Protein AF-A0A7C7DN37-F1 (afdb_monomer_lite)

Structure (mmCIF, N/CA/C/O backbone):
data_AF-A0A7C7DN37-F1
#
_entry.id   AF-A0A7C7DN37-F1
#
loop_
_atom_site.group_PDB
_atom_site.id
_atom_site.type_symbol
_atom_site.label_atom_id
_atom_site.label_alt_id
_atom_site.label_comp_id
_atom_site.label_asym_id
_atom_site.label_entity_id
_atom_site.label_seq_id
_atom_site.pdbx_PDB_ins_code
_atom_site.Cartn_x
_atom_site.Cartn_y
_atom_site.Cartn_z
_atom_site.occupancy
_atom_site.B_iso_or_equiv
_atom_site.auth_seq_id
_atom_site.auth_comp_id
_atom_site.auth_asym_id
_atom_site.auth_atom_id
_atom_site.pdbx_PDB_model_num
ATOM 1 N N . MET A 1 1 ? -35.812 -5.639 18.606 1.00 46.16 1 MET A N 1
ATOM 2 C CA . MET A 1 1 ? -35.162 -5.259 17.334 1.00 46.16 1 MET A CA 1
ATOM 3 C C . MET A 1 1 ? -33.670 -5.343 17.589 1.00 46.16 1 MET A C 1
ATOM 5 O O . MET A 1 1 ? -33.227 -4.711 18.538 1.00 46.16 1 MET A O 1
ATOM 9 N N . SER A 1 2 ? -32.937 -6.231 16.907 1.00 49.84 2 SER A N 1
ATOM 10 C CA . SER A 1 2 ? -31.511 -6.412 17.196 1.00 49.84 2 SER A CA 1
ATOM 11 C C . SER A 1 2 ? -30.757 -5.154 16.789 1.00 49.84 2 SER A C 1
ATOM 13 O O . SER A 1 2 ? -30.785 -4.773 15.621 1.00 49.84 2 SER A O 1
ATOM 15 N N . ASP A 1 3 ? -30.104 -4.530 17.757 1.00 53.41 3 ASP A N 1
ATOM 16 C CA . ASP A 1 3 ? -29.176 -3.425 17.563 1.00 53.41 3 ASP A CA 1
ATOM 17 C C . ASP A 1 3 ? -27.915 -3.964 16.869 1.00 53.41 3 ASP A C 1
ATOM 19 O O . ASP A 1 3 ? -26.901 -4.286 17.491 1.00 53.41 3 ASP A O 1
ATOM 23 N N . THR A 1 4 ? -28.012 -4.224 15.564 1.00 65.94 4 THR A N 1
ATOM 24 C CA . THR A 1 4 ? -26.847 -4.594 14.762 1.00 65.94 4 THR A CA 1
ATOM 25 C C . THR A 1 4 ? -25.967 -3.363 14.660 1.00 65.94 4 THR A C 1
ATOM 27 O O . THR A 1 4 ? -26.231 -2.477 13.848 1.00 65.94 4 THR A O 1
ATOM 30 N N . LYS A 1 5 ? -24.922 -3.319 15.498 1.00 77.44 5 LYS A N 1
ATOM 31 C CA . LYS A 1 5 ? -23.830 -2.347 15.382 1.00 77.44 5 LYS A CA 1
ATOM 32 C C . LYS A 1 5 ? -23.415 -2.235 13.915 1.00 77.44 5 LYS A C 1
ATOM 34 O O . LYS A 1 5 ? -23.274 -3.258 13.242 1.00 77.44 5 LYS A O 1
ATOM 39 N N . ALA A 1 6 ? -23.215 -1.008 13.435 1.00 88.12 6 ALA A N 1
ATOM 40 C CA . ALA A 1 6 ? -22.668 -0.774 12.105 1.00 88.12 6 ALA A CA 1
ATOM 41 C C . ALA A 1 6 ? -21.355 -1.564 11.933 1.00 88.12 6 ALA A C 1
ATOM 43 O O . ALA A 1 6 ? -20.555 -1.667 12.863 1.00 88.12 6 ALA A O 1
ATOM 44 N N . GLN A 1 7 ? -21.154 -2.160 10.756 1.00 92.94 7 GLN A N 1
ATOM 45 C CA . GLN A 1 7 ? -19.966 -2.955 10.436 1.00 92.94 7 GLN A CA 1
ATOM 46 C C . GLN A 1 7 ? -19.389 -2.525 9.091 1.00 92.94 7 GLN A C 1
ATOM 48 O O . GLN A 1 7 ? -20.126 -2.368 8.112 1.00 92.94 7 GLN A O 1
ATOM 53 N N . VAL A 1 8 ? -18.063 -2.405 9.044 1.00 95.88 8 VAL A N 1
ATOM 54 C CA . VAL A 1 8 ? -17.282 -2.171 7.825 1.00 95.88 8 VAL A CA 1
ATOM 55 C C . VAL A 1 8 ? -16.473 -3.420 7.508 1.00 95.88 8 VAL A C 1
ATOM 57 O O . VAL A 1 8 ? -15.732 -3.925 8.350 1.00 95.88 8 VAL A O 1
ATOM 60 N N . ARG A 1 9 ? -16.601 -3.918 6.277 1.00 97.19 9 ARG A N 1
ATOM 61 C CA . ARG A 1 9 ? -15.810 -5.035 5.760 1.00 97.19 9 ARG A CA 1
ATOM 62 C C . ARG A 1 9 ? -14.600 -4.504 5.006 1.00 97.19 9 ARG A C 1
ATOM 64 O O . ARG A 1 9 ? -14.753 -3.836 3.985 1.00 97.19 9 ARG A O 1
ATOM 71 N N . VAL A 1 10 ? -13.409 -4.865 5.473 1.00 97.56 10 VAL A N 1
ATOM 72 C CA . VAL A 1 10 ? -12.146 -4.589 4.780 1.00 97.56 10 VAL A CA 1
ATOM 73 C C . VAL A 1 10 ? -11.624 -5.882 4.157 1.00 97.56 10 VAL A C 1
ATOM 75 O O . VAL A 1 10 ? -11.533 -6.899 4.841 1.00 97.56 10 VAL A O 1
ATOM 78 N N . ILE A 1 11 ? -11.277 -5.853 2.870 1.00 98.38 11 ILE A N 1
ATOM 79 C CA . ILE A 1 11 ? -10.460 -6.897 2.236 1.00 98.38 11 ILE A CA 1
ATOM 80 C C . ILE A 1 11 ? -9.069 -6.320 1.995 1.00 98.38 11 ILE A C 1
ATOM 82 O O . ILE A 1 11 ? -8.931 -5.265 1.380 1.00 98.38 11 ILE A O 1
ATOM 86 N N . ALA A 1 12 ? -8.043 -7.020 2.467 1.00 97.56 12 ALA A N 1
ATOM 87 C CA . ALA A 1 12 ? -6.654 -6.684 2.203 1.00 97.56 12 ALA A CA 1
ATOM 88 C C . ALA A 1 12 ? -6.060 -7.691 1.216 1.00 97.56 12 ALA A C 1
ATOM 90 O O . ALA A 1 12 ? -6.166 -8.901 1.413 1.00 97.56 12 ALA A O 1
ATOM 91 N N . VAL A 1 13 ? -5.427 -7.181 0.167 1.00 97.31 13 VAL A N 1
ATOM 92 C CA . VAL A 1 13 ? -4.587 -7.956 -0.744 1.00 97.31 13 VAL A CA 1
ATOM 93 C C . VAL A 1 13 ? -3.141 -7.593 -0.428 1.00 97.31 13 VAL A C 1
ATOM 95 O O . VAL A 1 13 ? -2.835 -6.417 -0.267 1.00 97.31 13 VAL A O 1
ATOM 98 N N . ALA A 1 14 ? -2.267 -8.584 -0.270 1.00 92.69 14 ALA A N 1
ATOM 99 C CA . ALA A 1 14 ? -0.858 -8.343 0.030 1.00 92.69 14 ALA A CA 1
ATOM 100 C C . ALA A 1 14 ? -0.128 -7.785 -1.213 1.00 92.69 14 ALA A C 1
ATOM 102 O O . ALA A 1 14 ? -0.614 -6.867 -1.873 1.00 92.69 14 ALA A O 1
ATOM 103 N N . ASP A 1 15 ? 1.036 -8.328 -1.529 1.00 97.25 15 ASP A N 1
ATOM 104 C CA . ASP A 1 15 ? 1.948 -7.789 -2.532 1.00 97.25 15 ASP A CA 1
ATOM 105 C C . ASP A 1 15 ? 1.373 -7.900 -3.954 1.00 97.25 15 ASP A C 1
ATOM 107 O O . ASP A 1 15 ? 1.243 -8.978 -4.538 1.00 97.25 15 ASP A O 1
ATOM 111 N N . LEU A 1 16 ? 0.989 -6.753 -4.516 1.00 97.38 16 LEU A N 1
ATOM 112 C CA . LEU A 1 16 ? 0.502 -6.610 -5.882 1.00 97.38 16 LEU A CA 1
ATOM 113 C C . LEU A 1 16 ? 1.689 -6.391 -6.817 1.00 97.38 16 LEU A C 1
ATOM 115 O O . LEU A 1 16 ? 2.173 -5.270 -6.995 1.00 97.38 16 LEU A O 1
ATOM 119 N N . MET A 1 17 ? 2.128 -7.481 -7.435 1.00 94.06 17 MET A N 1
ATOM 120 C CA . MET A 1 17 ? 3.242 -7.493 -8.374 1.00 94.06 17 MET A CA 1
ATOM 121 C C . MET A 1 17 ? 2.714 -7.567 -9.810 1.00 94.06 17 MET A C 1
ATOM 123 O O . MET A 1 17 ? 2.288 -8.622 -10.280 1.00 94.06 17 MET A 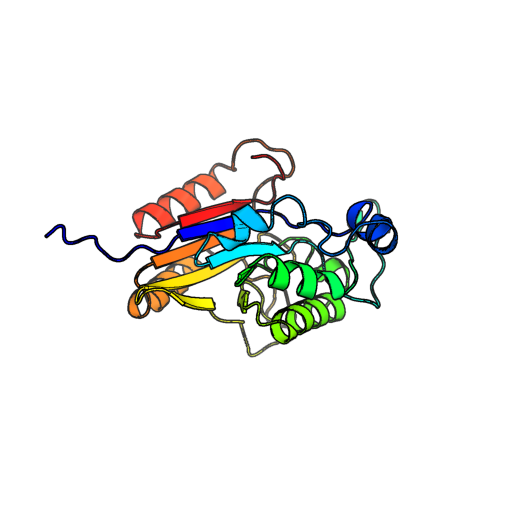O 1
ATOM 127 N N . PHE A 1 18 ? 2.731 -6.441 -10.524 1.00 94.75 18 PHE A N 1
ATOM 128 C CA . PHE A 1 18 ? 2.239 -6.366 -11.909 1.00 94.75 18 PHE A CA 1
ATOM 129 C C . PHE A 1 18 ? 3.344 -6.455 -12.960 1.00 94.75 18 PHE A C 1
ATOM 131 O O . PHE A 1 18 ? 3.054 -6.497 -14.153 1.00 94.75 18 PHE A O 1
ATOM 138 N N . SER A 1 19 ? 4.606 -6.497 -12.539 1.00 89.62 19 SER A N 1
ATOM 139 C CA . SER A 1 19 ? 5.748 -6.608 -13.444 1.00 89.62 19 SER A CA 1
ATOM 140 C C . SER A 1 19 ? 5.851 -8.000 -14.099 1.00 89.62 19 SER A C 1
ATOM 142 O O . SER A 1 19 ? 5.103 -8.934 -13.799 1.00 89.62 19 SER A O 1
ATOM 144 N N . GLY A 1 20 ? 6.804 -8.151 -15.021 1.00 86.75 20 GLY A N 1
ATOM 145 C CA . GLY A 1 20 ? 7.150 -9.429 -15.642 1.00 86.75 20 GLY A CA 1
ATOM 146 C C . GLY A 1 20 ? 5.981 -10.066 -16.394 1.00 86.75 20 GLY A C 1
ATOM 147 O O . GLY A 1 20 ? 5.383 -9.448 -17.273 1.00 86.75 20 GLY A O 1
ATOM 148 N N . GLY A 1 21 ? 5.666 -11.320 -16.058 1.00 86.44 21 GLY A N 1
ATOM 149 C CA . GLY A 1 21 ? 4.650 -12.113 -16.756 1.00 86.44 21 GLY A CA 1
ATOM 150 C C . GLY A 1 21 ? 3.226 -11.562 -16.657 1.00 86.44 21 GLY A C 1
ATOM 151 O O . GLY A 1 21 ? 2.402 -11.904 -17.502 1.00 86.44 21 GLY A O 1
ATOM 152 N N . VAL A 1 22 ? 2.932 -10.721 -15.658 1.00 90.38 22 VAL A N 1
ATOM 153 C CA . VAL A 1 22 ? 1.627 -10.058 -15.539 1.00 90.38 22 VAL A CA 1
ATOM 154 C C . VAL A 1 22 ? 1.524 -8.934 -16.568 1.00 90.38 22 VAL A C 1
ATOM 156 O O . VAL A 1 22 ? 0.657 -8.980 -17.438 1.00 90.38 22 VAL A O 1
ATOM 159 N N . ALA A 1 23 ? 2.461 -7.983 -16.557 1.00 89.12 23 ALA A N 1
ATOM 160 C CA . ALA A 1 23 ? 2.534 -6.925 -17.565 1.00 89.12 23 ALA A CA 1
ATOM 161 C C . ALA A 1 23 ? 2.624 -7.485 -18.995 1.00 89.12 23 ALA A C 1
ATOM 163 O O . ALA A 1 23 ? 1.936 -6.995 -19.884 1.00 89.12 23 ALA A O 1
ATOM 164 N N . ALA A 1 24 ? 3.408 -8.546 -19.218 1.00 88.12 24 ALA A N 1
ATOM 165 C CA . ALA A 1 24 ? 3.598 -9.142 -20.544 1.00 88.12 24 ALA A CA 1
ATOM 166 C C . ALA A 1 24 ? 2.329 -9.779 -21.144 1.00 88.12 24 ALA A C 1
ATOM 168 O O . ALA A 1 24 ? 2.281 -10.034 -22.348 1.00 88.12 24 ALA A O 1
ATOM 169 N N . ARG A 1 25 ? 1.317 -10.075 -20.320 1.00 90.31 25 ARG A N 1
ATOM 170 C CA . ARG A 1 25 ? 0.040 -10.645 -20.769 1.00 90.31 25 ARG A CA 1
ATOM 171 C C . ARG A 1 25 ? -1.053 -9.602 -20.969 1.00 90.31 25 ARG A C 1
ATOM 173 O O . ARG A 1 25 ? -2.077 -9.944 -21.543 1.00 90.31 25 ARG A O 1
ATOM 180 N N . LEU A 1 26 ? -0.834 -8.355 -20.552 1.00 88.81 26 LEU A N 1
ATOM 181 C CA . LEU A 1 26 ? -1.853 -7.306 -20.543 1.00 88.81 26 LEU A CA 1
ATOM 182 C C . LEU A 1 26 ? -2.601 -7.174 -21.883 1.00 88.81 26 LEU A C 1
ATOM 184 O O . LEU A 1 26 ? -3.826 -7.173 -21.878 1.00 88.81 26 LEU A O 1
ATOM 188 N N . ASP A 1 27 ? -1.883 -7.144 -23.010 1.00 86.44 27 ASP A N 1
ATOM 189 C CA . ASP A 1 27 ? -2.476 -6.961 -24.349 1.00 86.44 27 ASP A CA 1
ATOM 190 C C . ASP A 1 27 ? -3.184 -8.212 -24.898 1.00 86.44 27 ASP A C 1
ATOM 192 O O . ASP A 1 27 ? -3.856 -8.156 -25.925 1.00 86.44 27 ASP A O 1
ATOM 196 N N . ARG A 1 28 ? -2.994 -9.369 -24.255 1.00 89.00 28 ARG A N 1
ATOM 197 C CA . ARG A 1 28 ? -3.525 -10.671 -24.698 1.00 89.00 28 ARG A CA 1
ATOM 198 C C . ARG A 1 28 ? -4.678 -11.166 -23.832 1.00 89.00 28 ARG A C 1
ATOM 200 O O . ARG A 1 28 ? -5.263 -12.200 -24.140 1.00 89.00 28 ARG A O 1
ATOM 207 N N . GLU A 1 29 ? -4.962 -10.474 -22.738 1.00 89.62 29 GLU A N 1
ATOM 208 C CA . GLU A 1 29 ? -5.931 -10.889 -21.733 1.00 89.62 29 GLU A CA 1
ATOM 209 C C . GLU A 1 29 ? -7.203 -10.049 -21.808 1.00 89.62 29 GLU A C 1
ATOM 211 O O . GLU A 1 29 ? -7.231 -8.948 -22.358 1.00 89.62 29 GLU A O 1
ATOM 216 N N . ALA A 1 30 ? -8.279 -10.589 -21.238 1.00 78.94 30 ALA A N 1
ATOM 217 C CA . ALA A 1 30 ? -9.564 -9.911 -21.206 1.00 78.94 30 ALA A CA 1
ATOM 218 C C . ALA A 1 30 ? -9.514 -8.605 -20.399 1.00 78.94 30 ALA A C 1
ATOM 220 O O . ALA A 1 30 ? -8.707 -8.427 -19.475 1.00 78.94 30 ALA A O 1
ATOM 221 N N . ASP A 1 31 ? -10.472 -7.723 -20.684 1.00 82.44 31 ASP A N 1
ATOM 222 C CA . ASP A 1 31 ? -10.704 -6.548 -19.860 1.00 82.44 31 ASP A CA 1
ATOM 223 C C . ASP A 1 31 ? -10.898 -6.918 -18.383 1.00 82.44 31 ASP A C 1
ATOM 225 O O . ASP A 1 31 ? -11.569 -7.884 -18.020 1.00 82.44 31 ASP A O 1
ATOM 229 N N . GLY A 1 32 ? -10.259 -6.141 -17.509 1.00 83.12 32 GLY A N 1
ATOM 230 C CA . GLY A 1 32 ? -10.230 -6.399 -16.072 1.00 83.12 32 GLY A CA 1
ATOM 231 C C . GLY A 1 32 ? -9.120 -7.349 -15.607 1.00 83.12 32 GLY A C 1
ATOM 232 O O . GLY A 1 32 ? -9.026 -7.603 -14.407 1.00 83.12 32 GLY A O 1
ATOM 233 N N . TYR A 1 33 ? -8.252 -7.866 -16.486 1.00 92.81 33 TYR A N 1
ATOM 234 C CA . TYR A 1 33 ? -7.001 -8.517 -16.070 1.00 92.81 33 TYR A CA 1
ATOM 235 C C . TYR A 1 33 ? -6.162 -7.604 -15.140 1.00 92.81 33 TYR A C 1
ATOM 237 O O . TYR A 1 33 ? -6.102 -6.396 -15.380 1.00 92.81 33 TYR A O 1
ATOM 245 N N . PRO A 1 34 ? -5.533 -8.133 -14.065 1.00 93.88 34 PRO A N 1
ATOM 246 C CA . PRO A 1 34 ? -5.488 -9.535 -13.634 1.00 93.88 34 PRO A CA 1
ATOM 247 C C . PRO A 1 34 ? -6.616 -9.916 -12.660 1.00 93.88 34 PRO A C 1
ATOM 249 O O . PRO A 1 34 ? -6.701 -11.056 -12.213 1.00 93.88 34 PRO A O 1
ATOM 252 N N . PHE A 1 35 ? -7.507 -8.981 -12.333 1.00 94.75 35 PHE A N 1
ATOM 253 C CA . PHE A 1 35 ? -8.511 -9.138 -11.283 1.00 94.75 35 PHE A CA 1
ATOM 254 C C . PHE A 1 35 ? -9.842 -9.723 -11.748 1.00 94.75 35 PHE A C 1
ATOM 256 O O . PHE A 1 35 ? -10.688 -10.013 -10.904 1.00 94.75 35 PHE A O 1
ATOM 263 N N . HIS A 1 36 ? -10.059 -9.905 -13.053 1.00 91.50 36 HIS A N 1
ATOM 264 C CA . HIS A 1 36 ? -11.357 -10.276 -13.628 1.00 91.50 36 HIS A CA 1
ATOM 265 C C . HIS A 1 36 ? -12.045 -11.444 -12.892 1.00 91.50 36 HIS A C 1
ATOM 267 O O . HIS A 1 36 ? -13.245 -11.372 -12.639 1.00 91.50 36 HIS A O 1
ATOM 273 N N . ARG A 1 37 ? -11.287 -12.453 -12.432 1.00 93.44 37 ARG A N 1
ATOM 274 C CA . ARG A 1 37 ? -11.820 -13.623 -11.700 1.00 93.44 37 ARG A CA 1
ATOM 275 C C . ARG A 1 37 ? -12.171 -13.376 -10.232 1.00 93.44 37 ARG A C 1
ATOM 277 O O . ARG A 1 37 ? -12.981 -14.113 -9.684 1.00 93.44 37 ARG A O 1
ATOM 284 N N . ILE A 1 38 ? -11.567 -12.378 -9.588 1.00 94.94 38 ILE A N 1
ATOM 285 C CA . ILE A 1 38 ? -11.741 -12.112 -8.147 1.00 94.94 38 ILE A CA 1
ATOM 286 C C . ILE A 1 38 ? -12.441 -10.786 -7.855 1.00 94.94 38 ILE A C 1
ATOM 288 O O . ILE A 1 38 ? -12.855 -10.540 -6.725 1.00 94.94 38 ILE A O 1
ATOM 292 N N . SER A 1 39 ? -12.635 -9.946 -8.870 1.00 93.69 39 SER A N 1
ATOM 293 C CA . SER A 1 39 ? -13.231 -8.619 -8.727 1.00 93.69 39 SER A CA 1
ATOM 294 C C . SER A 1 39 ? -14.634 -8.655 -8.101 1.00 93.69 39 SER A C 1
ATOM 296 O O . SER A 1 39 ? -14.998 -7.755 -7.350 1.00 93.69 39 SER A O 1
ATOM 298 N N . GLY A 1 40 ? -15.401 -9.727 -8.339 1.00 95.38 40 GLY A N 1
ATOM 299 C CA . GLY A 1 40 ? -16.703 -9.947 -7.705 1.00 95.38 40 GLY A CA 1
ATOM 300 C C . GLY A 1 40 ? -16.630 -10.163 -6.190 1.00 95.38 40 GLY A C 1
ATOM 301 O O . GLY A 1 40 ? -17.547 -9.754 -5.490 1.00 95.38 40 GLY A O 1
ATOM 302 N N . VAL A 1 41 ? -15.547 -10.756 -5.678 1.00 97.25 41 VAL A N 1
ATOM 303 C CA . VAL A 1 41 ? -15.305 -10.913 -4.233 1.00 97.25 41 VAL A CA 1
ATOM 304 C C . VAL A 1 41 ? -14.789 -9.606 -3.641 1.00 97.25 41 VAL A C 1
ATOM 306 O O . VAL A 1 41 ? -15.288 -9.163 -2.611 1.00 97.25 41 VAL A O 1
ATOM 309 N N . LEU A 1 42 ? -13.832 -8.960 -4.314 1.00 97.88 42 LEU A N 1
ATOM 310 C CA . LEU A 1 42 ? -13.241 -7.702 -3.853 1.00 97.88 42 LEU A CA 1
ATOM 311 C C . LEU A 1 42 ? -14.304 -6.607 -3.678 1.00 97.88 42 LEU A C 1
ATOM 313 O O . LEU A 1 42 ? -14.361 -5.966 -2.632 1.00 97.88 42 LEU A O 1
ATOM 317 N N . ARG A 1 43 ? -15.219 -6.461 -4.644 1.00 96.44 43 ARG A N 1
ATOM 318 C CA . ARG A 1 43 ? -16.302 -5.463 -4.593 1.00 96.44 43 ARG A CA 1
ATOM 319 C C . ARG A 1 43 ? -17.371 -5.714 -3.520 1.00 96.44 43 ARG A C 1
ATOM 321 O O . ARG A 1 43 ? -18.235 -4.864 -3.342 1.00 96.44 43 ARG A O 1
ATOM 328 N N . GLN A 1 44 ? -17.339 -6.842 -2.806 1.00 96.50 44 GLN A N 1
ATOM 329 C CA . GLN A 1 44 ? -18.218 -7.063 -1.645 1.00 96.50 44 GLN A CA 1
ATOM 330 C C . GLN A 1 44 ? -17.713 -6.365 -0.376 1.00 96.50 44 GLN A C 1
ATOM 332 O O . GLN A 1 44 ? -18.433 -6.331 0.623 1.00 96.50 44 GLN A O 1
ATOM 337 N N . ALA A 1 45 ? -16.469 -5.882 -0.367 1.00 97.69 45 ALA A N 1
ATOM 338 C CA . ALA A 1 45 ? -15.925 -5.121 0.747 1.00 97.69 45 ALA A CA 1
ATOM 339 C C . ALA A 1 45 ? -16.341 -3.650 0.669 1.00 97.69 45 ALA A C 1
ATOM 341 O O . ALA A 1 45 ? -16.486 -3.084 -0.411 1.00 97.69 45 ALA A O 1
ATOM 342 N N . ASP A 1 46 ? -16.458 -3.014 1.830 1.00 98.06 46 ASP A N 1
ATOM 343 C CA . ASP A 1 46 ? -16.650 -1.566 1.928 1.00 98.06 46 ASP A CA 1
ATOM 344 C C . ASP A 1 46 ? -15.347 -0.808 1.618 1.00 98.06 46 ASP A C 1
ATOM 346 O O . ASP A 1 46 ? -15.372 0.329 1.133 1.00 98.06 46 ASP A O 1
ATOM 350 N N . ILE A 1 47 ? -14.207 -1.443 1.920 1.00 98.44 47 ILE A N 1
ATOM 351 C CA . ILE A 1 47 ? -12.860 -0.956 1.623 1.00 98.44 47 ILE A CA 1
ATOM 352 C C . ILE A 1 47 ? -12.008 -2.130 1.136 1.00 98.44 47 ILE A C 1
ATOM 354 O O . ILE A 1 47 ? -11.883 -3.143 1.824 1.00 98.44 47 ILE A O 1
ATOM 358 N N . VAL A 1 48 ? -11.370 -1.974 -0.023 1.00 98.69 48 VAL A N 1
ATOM 359 C CA . VAL A 1 48 ? -10.300 -2.874 -0.466 1.00 98.69 48 VAL A CA 1
ATOM 360 C C . VAL A 1 48 ? -8.967 -2.139 -0.374 1.00 98.69 48 VAL A C 1
ATOM 362 O O . VAL A 1 48 ? -8.802 -1.047 -0.931 1.00 98.69 48 VAL A O 1
ATOM 365 N N . PHE A 1 49 ? -8.033 -2.741 0.353 1.00 98.69 49 PHE A N 1
ATOM 366 C CA . PHE A 1 49 ? -6.663 -2.279 0.544 1.00 98.69 49 PHE A CA 1
ATOM 367 C C . PHE A 1 49 ? -5.696 -3.197 -0.212 1.00 98.69 49 PHE A C 1
ATOM 369 O O . PHE A 1 49 ? -5.919 -4.408 -0.256 1.00 98.69 49 PHE A O 1
ATOM 376 N N . GLY A 1 50 ? -4.591 -2.663 -0.738 1.00 98.38 50 GLY A N 1
ATOM 377 C CA . GLY A 1 50 ? -3.461 -3.524 -1.093 1.00 98.38 50 GLY A CA 1
ATOM 378 C C . GLY A 1 50 ? -2.088 -2.870 -1.094 1.00 98.38 50 GLY A C 1
ATOM 379 O O . GLY A 1 50 ? -1.981 -1.648 -1.143 1.00 98.38 50 GLY A O 1
ATOM 380 N N . ASN A 1 51 ? -1.031 -3.682 -1.030 1.00 98.62 51 ASN A N 1
ATOM 381 C CA . ASN A 1 51 ? 0.344 -3.207 -1.182 1.00 98.62 51 ASN A CA 1
ATOM 382 C C . ASN A 1 51 ? 0.726 -3.206 -2.663 1.00 98.62 51 ASN A C 1
ATOM 384 O O . ASN A 1 51 ? 0.869 -4.264 -3.262 1.00 98.62 51 ASN A O 1
ATOM 388 N N . LEU A 1 52 ? 0.878 -2.029 -3.271 1.00 98.44 52 LEU A N 1
ATOM 389 C CA . LEU A 1 52 ? 1.304 -1.920 -4.661 1.00 98.44 52 LEU A CA 1
ATOM 390 C C . LEU A 1 52 ? 2.828 -1.945 -4.751 1.00 98.44 52 LEU A C 1
ATOM 392 O O . LEU A 1 52 ? 3.501 -0.919 -4.651 1.00 98.44 52 LEU A O 1
ATOM 396 N N . GLU A 1 53 ? 3.357 -3.138 -4.984 1.00 97.44 53 GLU A N 1
ATOM 397 C CA . GLU A 1 53 ? 4.788 -3.436 -5.045 1.00 97.44 53 GLU A CA 1
ATOM 398 C C . GLU A 1 53 ? 5.309 -3.450 -6.481 1.00 97.44 53 GLU A C 1
ATOM 400 O O . GLU A 1 53 ? 6.143 -4.246 -6.899 1.00 97.44 53 GLU A O 1
ATOM 405 N N . THR A 1 54 ? 4.758 -2.581 -7.315 1.00 97.25 54 THR A N 1
ATOM 406 C CA . THR A 1 54 ? 5.231 -2.390 -8.679 1.00 97.25 54 THR A CA 1
ATOM 407 C C . THR A 1 54 ? 4.990 -0.942 -9.067 1.00 97.25 54 THR A C 1
ATOM 409 O O . THR A 1 54 ? 3.833 -0.517 -9.106 1.00 97.25 54 THR A O 1
ATOM 412 N N . PRO A 1 55 ? 6.048 -0.178 -9.389 1.00 97.31 55 PRO A N 1
ATOM 413 C CA . PRO A 1 55 ? 5.880 1.165 -9.916 1.00 97.31 55 PRO A CA 1
ATOM 414 C C . PRO A 1 55 ? 5.048 1.161 -11.200 1.00 97.31 55 PRO A C 1
ATOM 416 O O . PRO A 1 55 ? 5.331 0.411 -12.138 1.00 97.31 55 PRO A O 1
ATOM 419 N N . LEU A 1 56 ? 4.043 2.032 -11.249 1.00 97.62 56 LEU A N 1
ATOM 420 C CA . LEU A 1 56 ? 3.180 2.237 -12.403 1.00 97.62 56 LEU A CA 1
ATOM 421 C C . LEU A 1 56 ? 3.682 3.421 -13.226 1.00 97.62 56 LEU A C 1
ATOM 423 O O . LEU A 1 56 ? 3.465 4.583 -12.878 1.00 97.62 56 LEU A O 1
ATOM 427 N N . THR A 1 57 ? 4.364 3.127 -14.326 1.00 95.62 57 THR A N 1
ATOM 428 C CA . THR A 1 57 ? 4.926 4.135 -15.225 1.00 95.62 57 THR A CA 1
ATOM 429 C C . THR A 1 57 ? 5.023 3.595 -16.647 1.00 95.62 57 THR A C 1
ATOM 431 O O . THR A 1 57 ? 5.520 2.495 -16.876 1.00 95.62 57 THR A O 1
ATOM 434 N N . ASP A 1 58 ? 4.605 4.404 -17.619 1.00 91.88 58 ASP A N 1
ATOM 435 C CA . ASP A 1 58 ? 4.701 4.054 -19.045 1.00 91.88 58 ASP A CA 1
ATOM 436 C C . ASP A 1 58 ? 6.107 4.316 -19.611 1.00 91.88 58 ASP A C 1
ATOM 438 O O . ASP A 1 58 ? 6.433 3.916 -20.723 1.00 91.88 58 ASP A O 1
ATOM 442 N N . SER A 1 59 ? 6.961 4.989 -18.831 1.00 87.50 59 SER A N 1
ATOM 443 C CA . SER A 1 59 ? 8.355 5.287 -19.187 1.00 87.50 59 SER A CA 1
ATOM 444 C C . SER A 1 59 ? 9.370 4.326 -18.559 1.00 87.50 59 SER A C 1
ATOM 446 O O . SER A 1 59 ? 10.566 4.414 -18.844 1.00 87.50 59 SER A O 1
ATOM 448 N N . GLY A 1 60 ? 8.912 3.436 -17.674 1.00 81.75 60 GLY A N 1
ATOM 449 C CA . GLY A 1 60 ? 9.771 2.509 -16.947 1.00 81.75 60 GLY A CA 1
ATOM 450 C C . GLY A 1 60 ? 10.174 1.285 -17.761 1.00 81.75 60 GLY A C 1
ATOM 451 O O . GLY A 1 60 ? 9.581 0.960 -18.788 1.00 81.75 60 GLY A O 1
ATOM 452 N N . LYS A 1 61 ? 11.194 0.577 -17.273 1.00 82.31 61 LYS A N 1
ATOM 453 C CA . LYS A 1 61 ? 11.642 -0.700 -17.842 1.00 82.31 61 LYS A CA 1
ATOM 454 C C . LYS A 1 61 ? 11.708 -1.763 -16.756 1.00 82.31 61 LYS A C 1
ATOM 456 O O . LYS A 1 61 ? 12.396 -1.576 -15.749 1.00 82.31 61 LYS A O 1
ATOM 461 N N . SER A 1 62 ? 11.032 -2.879 -17.000 1.00 85.31 62 SER A N 1
ATOM 462 C CA . SER A 1 62 ? 11.146 -4.086 -16.181 1.00 85.31 62 SER A CA 1
ATOM 463 C C . SER A 1 62 ? 12.342 -4.928 -16.617 1.00 85.31 62 SER A C 1
ATOM 465 O O . SER A 1 62 ? 12.716 -4.918 -17.790 1.00 85.31 62 SER A O 1
ATOM 467 N N . GLY A 1 63 ? 12.941 -5.671 -15.691 1.00 83.19 63 GLY A N 1
ATOM 468 C CA . GLY A 1 63 ? 14.048 -6.579 -15.993 1.00 83.19 63 GLY A CA 1
ATOM 469 C C . GLY A 1 63 ? 14.892 -6.891 -14.767 1.00 83.19 63 GLY A C 1
ATOM 470 O O . GLY A 1 63 ? 14.389 -6.862 -13.649 1.00 83.19 63 GLY A O 1
ATOM 471 N N . PHE A 1 64 ? 16.179 -7.158 -14.982 1.00 81.25 64 PHE A N 1
ATOM 472 C CA . PHE A 1 64 ? 17.158 -7.335 -13.913 1.00 81.25 64 PHE A CA 1
ATOM 473 C C . PHE A 1 64 ? 18.242 -6.263 -14.013 1.00 81.25 64 PHE A C 1
ATOM 475 O O . PHE A 1 64 ? 18.809 -6.041 -15.083 1.00 81.25 64 PHE A O 1
ATOM 482 N N . VAL A 1 65 ? 18.553 -5.602 -12.899 1.00 75.31 65 VAL A N 1
ATOM 483 C CA . VAL A 1 65 ? 19.666 -4.652 -12.786 1.00 75.31 65 VAL A CA 1
ATOM 484 C C . VAL A 1 65 ? 20.609 -5.151 -11.705 1.00 75.31 65 VAL A C 1
ATOM 486 O O . VAL A 1 65 ? 20.207 -5.343 -10.564 1.00 75.31 65 VAL A O 1
ATOM 489 N N . ARG A 1 66 ? 21.878 -5.383 -12.071 1.00 78.19 66 ARG A N 1
ATOM 490 C CA . ARG A 1 66 ? 22.900 -5.966 -11.177 1.00 78.19 66 ARG A CA 1
ATOM 491 C C . ARG A 1 66 ? 22.451 -7.286 -10.521 1.00 78.19 66 ARG A C 1
ATOM 493 O O . ARG A 1 66 ? 22.790 -7.556 -9.378 1.00 78.19 66 ARG A O 1
ATOM 500 N N . GLY A 1 67 ? 21.677 -8.092 -11.250 1.00 74.69 67 GLY A N 1
ATOM 501 C CA . GLY A 1 67 ? 21.157 -9.378 -10.772 1.00 74.69 67 GLY A CA 1
ATOM 502 C C . GLY A 1 67 ? 19.909 -9.289 -9.889 1.00 74.69 67 GLY A C 1
ATOM 503 O O . GLY A 1 67 ? 19.354 -10.329 -9.556 1.00 74.69 67 GLY A O 1
ATOM 504 N N . LEU A 1 68 ? 19.431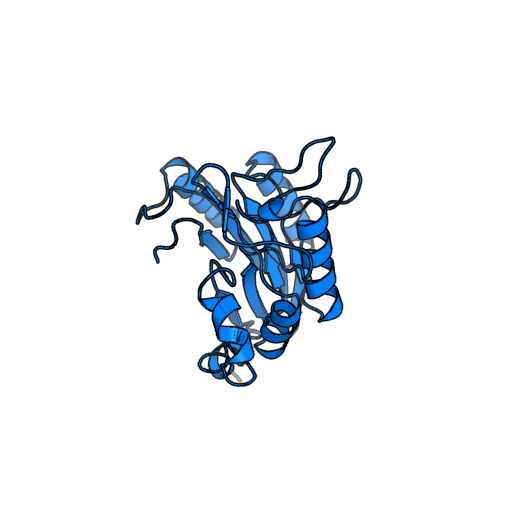 -8.086 -9.554 1.00 79.12 68 LEU A N 1
ATOM 505 C CA . LEU A 1 68 ? 18.205 -7.886 -8.780 1.00 79.12 68 LEU A CA 1
ATOM 506 C C . LEU A 1 68 ? 17.026 -7.535 -9.692 1.00 79.12 68 LEU A C 1
ATOM 508 O O . LEU A 1 68 ? 17.227 -6.836 -10.695 1.00 79.12 68 LEU A O 1
ATOM 512 N N . PRO A 1 69 ? 15.808 -8.008 -9.376 1.00 85.19 69 PRO A N 1
ATOM 513 C CA . PRO A 1 69 ? 14.624 -7.650 -10.135 1.00 85.19 69 PRO A CA 1
ATOM 514 C C . PRO A 1 69 ? 14.385 -6.141 -10.077 1.00 85.19 69 PRO A C 1
ATOM 516 O O . PRO A 1 69 ? 14.564 -5.498 -9.048 1.00 85.19 69 PRO A O 1
ATOM 519 N N . ARG A 1 70 ? 13.975 -5.589 -11.215 1.00 91.38 70 ARG A N 1
ATOM 520 C CA . ARG A 1 70 ? 13.551 -4.205 -11.374 1.00 91.38 70 ARG A CA 1
ATOM 521 C C . ARG A 1 70 ? 12.144 -4.202 -11.949 1.00 91.38 70 ARG A C 1
ATOM 523 O O . ARG A 1 70 ? 11.924 -4.687 -13.062 1.00 91.38 70 ARG A O 1
ATOM 530 N N . PHE A 1 71 ? 11.194 -3.668 -11.198 1.00 95.06 71 PHE A N 1
ATOM 531 C CA . PHE A 1 71 ? 9.780 -3.704 -11.528 1.00 95.06 71 PHE A CA 1
ATOM 532 C C . PHE A 1 71 ? 9.295 -2.423 -12.189 1.00 95.06 71 PHE A C 1
ATOM 534 O O . PHE A 1 71 ? 9.667 -1.313 -11.813 1.00 95.06 71 PHE A O 1
ATOM 541 N N . ALA A 1 72 ? 8.439 -2.598 -13.187 1.00 95.19 72 ALA A N 1
ATOM 542 C CA . ALA A 1 72 ? 7.601 -1.570 -13.776 1.00 95.19 72 ALA A CA 1
ATOM 543 C C . ALA A 1 72 ? 6.334 -2.232 -14.323 1.00 95.19 72 ALA A C 1
ATOM 545 O O . ALA A 1 72 ? 6.354 -3.390 -14.754 1.00 95.19 72 ALA A O 1
ATOM 546 N N . ALA A 1 73 ? 5.238 -1.488 -14.342 1.00 95.88 73 ALA A N 1
ATOM 547 C CA . ALA A 1 73 ? 4.051 -1.855 -15.090 1.00 95.88 73 ALA A CA 1
ATOM 548 C C . ALA A 1 73 ? 3.384 -0.603 -15.689 1.00 95.88 73 ALA A C 1
ATOM 550 O O . ALA A 1 73 ? 3.536 0.488 -15.136 1.00 95.88 73 ALA A O 1
ATOM 551 N N . PRO A 1 74 ? 2.644 -0.736 -16.802 1.00 95.00 74 PRO A N 1
ATOM 552 C CA . PRO A 1 74 ? 1.885 0.367 -17.385 1.00 95.00 74 PRO A CA 1
ATOM 553 C C . PRO A 1 74 ? 0.887 1.006 -16.410 1.00 95.00 74 PRO A C 1
ATOM 555 O O . PRO A 1 74 ? 0.299 0.334 -15.556 1.00 95.00 74 PRO A O 1
ATOM 558 N N . ARG A 1 75 ? 0.620 2.304 -16.578 1.00 96.25 75 ARG A N 1
ATOM 559 C CA . ARG A 1 75 ? -0.285 3.073 -15.701 1.00 96.25 75 ARG A CA 1
ATOM 560 C C . ARG A 1 75 ? -1.714 2.535 -15.668 1.00 96.25 75 ARG A C 1
ATOM 562 O O . ARG A 1 75 ? -2.406 2.722 -14.669 1.00 96.25 75 ARG A O 1
ATOM 569 N N . VAL A 1 76 ? -2.149 1.824 -16.711 1.00 94.75 76 VAL A N 1
ATOM 570 C CA . VAL A 1 76 ? -3.501 1.241 -16.796 1.00 94.75 76 VAL A CA 1
ATOM 571 C C . VAL A 1 76 ? -3.828 0.313 -15.620 1.00 94.75 76 VAL A C 1
ATOM 573 O O . VAL A 1 76 ? -4.992 0.201 -15.240 1.00 94.75 76 VAL A O 1
ATOM 576 N N . PHE A 1 77 ? -2.828 -0.296 -14.968 1.00 96.88 77 PHE A N 1
ATOM 577 C CA . PHE A 1 77 ? -3.060 -1.113 -13.773 1.00 96.88 77 PHE A CA 1
ATOM 578 C C . PHE A 1 77 ? -3.670 -0.318 -12.605 1.00 96.88 77 PHE A C 1
ATOM 580 O O . PHE A 1 77 ? -4.412 -0.901 -11.816 1.00 96.88 77 PHE A O 1
ATOM 587 N N . ALA A 1 78 ? -3.471 1.005 -12.525 1.00 97.81 78 ALA A N 1
ATOM 588 C CA . ALA A 1 78 ? -4.188 1.846 -11.563 1.00 97.81 78 ALA A CA 1
ATOM 589 C C . ALA A 1 78 ? -5.703 1.802 -11.820 1.00 97.81 78 ALA A C 1
ATOM 591 O O . ALA A 1 78 ? -6.498 1.584 -10.906 1.00 97.81 78 ALA A O 1
ATOM 592 N N . GLN A 1 79 ? -6.109 1.912 -13.084 1.00 96.31 79 GLN A N 1
ATOM 593 C CA . GLN A 1 79 ? -7.512 1.821 -13.480 1.00 96.31 79 GLN A CA 1
ATOM 594 C C . GLN A 1 79 ? -8.083 0.422 -13.206 1.00 96.31 79 GLN A C 1
ATOM 596 O O . GLN A 1 79 ? -9.204 0.305 -12.709 1.00 96.31 79 GLN A O 1
ATOM 601 N N . ARG A 1 80 ? -7.295 -0.639 -13.442 1.00 96.12 80 ARG A N 1
ATOM 602 C CA . ARG A 1 80 ? -7.686 -2.025 -13.121 1.00 96.12 80 ARG A CA 1
ATOM 603 C C . ARG A 1 80 ? -7.891 -2.237 -11.616 1.00 96.12 80 ARG A C 1
ATOM 605 O O . ARG A 1 80 ? -8.831 -2.934 -11.231 1.00 96.12 80 ARG A O 1
ATOM 612 N N . LEU A 1 81 ? -7.069 -1.613 -10.768 1.00 97.62 81 LEU A N 1
ATOM 613 C CA . LEU A 1 81 ? -7.258 -1.606 -9.314 1.00 97.62 81 LEU A CA 1
ATOM 614 C C . LEU A 1 81 ? -8.578 -0.928 -8.929 1.00 97.62 81 LEU A C 1
ATOM 616 O O . LEU A 1 81 ? -9.414 -1.547 -8.269 1.00 97.62 81 LEU A O 1
ATOM 620 N N . ALA A 1 82 ? -8.809 0.301 -9.393 1.00 97.38 82 ALA A N 1
ATOM 621 C CA . ALA A 1 82 ? -10.031 1.042 -9.078 1.00 97.38 82 ALA A CA 1
ATOM 622 C C . ALA A 1 82 ? -11.301 0.285 -9.518 1.00 97.38 82 ALA A C 1
ATOM 624 O O . ALA A 1 82 ? -12.218 0.087 -8.721 1.00 97.38 82 ALA A O 1
ATOM 625 N N . GLN A 1 83 ? -11.325 -0.248 -10.747 1.00 96.25 83 GLN A N 1
ATOM 626 C CA . GLN A 1 83 ? -12.437 -1.060 -11.277 1.00 96.25 83 GLN A CA 1
ATOM 627 C C . GLN A 1 83 ? -12.700 -2.346 -10.467 1.00 96.25 83 GLN A C 1
ATOM 629 O O . GLN A 1 83 ? -13.808 -2.896 -10.474 1.00 96.25 83 GLN A O 1
ATOM 634 N N . SER A 1 84 ? -11.684 -2.833 -9.754 1.00 96.94 84 SER A N 1
ATOM 635 C CA . SER A 1 84 ? -11.766 -4.030 -8.913 1.00 96.94 84 SER A CA 1
ATOM 636 C C . SER A 1 84 ? -12.168 -3.733 -7.467 1.00 96.94 84 SER A C 1
ATOM 638 O O . SER A 1 84 ? -12.338 -4.670 -6.693 1.00 96.94 84 SER A O 1
ATOM 640 N N . GLY A 1 85 ? -12.368 -2.460 -7.108 1.00 97.50 85 GLY A N 1
ATOM 641 C CA . GLY A 1 85 ? -12.844 -2.028 -5.790 1.00 97.50 85 GLY A CA 1
ATOM 642 C C . GLY A 1 85 ? -11.757 -1.508 -4.846 1.00 97.50 85 GLY A C 1
ATOM 643 O O . GLY A 1 85 ? -12.079 -1.107 -3.726 1.00 97.50 85 GLY A O 1
ATOM 644 N N . PHE A 1 86 ? -10.487 -1.475 -5.271 1.00 98.56 86 PHE A N 1
ATOM 645 C CA . PHE A 1 86 ? -9.410 -0.888 -4.467 1.00 98.56 86 PHE A CA 1
ATOM 646 C C . PHE A 1 86 ? -9.714 0.574 -4.161 1.00 98.56 86 PHE A C 1
ATOM 648 O O . PHE A 1 86 ? -10.042 1.356 -5.047 1.00 98.56 86 PHE A O 1
ATOM 655 N N . SER A 1 87 ? -9.619 0.925 -2.882 1.00 98.12 87 SER A N 1
ATOM 656 C CA . SER A 1 87 ? -9.852 2.282 -2.380 1.00 98.12 87 SER A CA 1
ATOM 657 C C . SER A 1 87 ? -8.605 2.859 -1.709 1.00 98.12 87 SER A C 1
ATOM 659 O O . SER A 1 87 ? -8.455 4.080 -1.643 1.00 98.12 87 SER A O 1
ATOM 661 N N . VAL A 1 88 ? -7.701 1.993 -1.234 1.00 98.44 88 VAL A N 1
ATOM 662 C CA . VAL A 1 88 ? -6.428 2.370 -0.612 1.00 98.44 88 VAL A CA 1
ATOM 663 C C . VAL A 1 88 ? -5.303 1.485 -1.145 1.00 98.44 88 VAL A C 1
ATOM 665 O O . VAL A 1 88 ? -5.465 0.270 -1.246 1.00 98.44 88 VAL A O 1
ATOM 668 N N . ALA A 1 89 ? -4.155 2.084 -1.444 1.00 98.44 89 ALA A N 1
ATOM 669 C CA . ALA A 1 89 ? -2.934 1.381 -1.805 1.00 98.44 89 ALA A CA 1
ATOM 670 C C . ALA A 1 89 ? -1.756 1.830 -0.926 1.00 98.44 89 ALA A C 1
ATOM 672 O O . ALA A 1 89 ? -1.473 3.023 -0.801 1.00 98.44 89 ALA A O 1
ATOM 673 N N . SER A 1 90 ? -1.047 0.872 -0.334 1.00 98.44 90 SER A N 1
ATOM 674 C CA . SER A 1 90 ? 0.280 1.110 0.231 1.00 98.44 90 SER A CA 1
ATOM 675 C C . SER A 1 90 ? 1.303 1.202 -0.891 1.00 98.44 90 SER A C 1
ATOM 677 O O . SER A 1 90 ? 1.323 0.356 -1.782 1.00 98.44 90 SER A O 1
ATOM 679 N N . LEU A 1 91 ? 2.163 2.214 -0.807 1.00 98.06 91 LEU A N 1
ATOM 680 C CA . LEU A 1 91 ? 3.365 2.355 -1.628 1.00 98.06 91 LEU A CA 1
ATOM 681 C C . LEU A 1 91 ? 4.649 2.139 -0.804 1.00 98.06 91 LEU A C 1
ATOM 683 O O . LEU A 1 91 ? 5.751 2.305 -1.321 1.00 98.06 91 LEU A O 1
ATOM 687 N N . ALA A 1 92 ? 4.523 1.785 0.480 1.00 97.38 92 ALA A N 1
ATOM 688 C CA . ALA A 1 92 ? 5.657 1.467 1.337 1.00 97.38 92 ALA A CA 1
ATOM 689 C C . ALA A 1 92 ? 6.118 0.027 1.079 1.00 97.38 92 ALA A C 1
ATOM 691 O O . ALA A 1 92 ? 5.597 -0.906 1.687 1.00 97.38 92 ALA A O 1
ATOM 692 N N . ASN A 1 93 ? 7.096 -0.150 0.194 1.00 98.00 93 ASN A N 1
ATOM 693 C CA . ASN A 1 93 ? 7.723 -1.443 -0.087 1.00 98.00 93 ASN A CA 1
ATOM 694 C C . ASN A 1 93 ? 9.122 -1.269 -0.692 1.00 98.00 93 ASN A C 1
ATOM 696 O O . ASN A 1 93 ? 9.539 -0.152 -1.011 1.00 98.00 93 ASN A O 1
ATOM 700 N N . ASN A 1 94 ? 9.862 -2.368 -0.853 1.00 96.75 94 ASN A N 1
ATOM 701 C CA . ASN A 1 94 ? 11.230 -2.329 -1.373 1.00 96.75 94 ASN A CA 1
ATOM 702 C C . ASN A 1 94 ? 11.327 -2.064 -2.883 1.00 96.75 94 ASN A C 1
ATOM 704 O O . ASN A 1 94 ? 12.432 -1.803 -3.347 1.00 96.75 94 ASN A O 1
ATOM 708 N N . HIS A 1 95 ? 10.221 -2.061 -3.631 1.00 97.38 95 HIS A N 1
ATOM 709 C CA . HIS A 1 95 ? 10.225 -1.863 -5.086 1.00 97.38 95 HIS A CA 1
ATOM 710 C C . HIS A 1 95 ? 9.722 -0.489 -5.547 1.00 97.38 95 HIS A C 1
ATOM 712 O O . HIS A 1 95 ? 9.818 -0.160 -6.731 1.00 97.38 95 HIS A O 1
ATOM 718 N N . ILE A 1 96 ? 9.224 0.362 -4.642 1.00 96.25 96 ILE A N 1
ATOM 719 C CA . ILE A 1 96 ? 8.629 1.656 -5.015 1.00 96.25 96 ILE A CA 1
ATOM 720 C C . ILE A 1 96 ? 9.608 2.602 -5.737 1.00 96.25 96 ILE A C 1
ATOM 722 O O . ILE A 1 96 ? 9.183 3.461 -6.513 1.00 96.25 96 ILE A O 1
ATOM 726 N N . LEU A 1 97 ? 10.919 2.427 -5.534 1.00 95.81 97 LEU A N 1
ATOM 727 C CA . LEU A 1 97 ? 11.972 3.220 -6.180 1.00 95.81 97 LEU A CA 1
ATOM 728 C C . LEU A 1 97 ? 12.662 2.517 -7.358 1.00 95.81 97 LEU A C 1
ATOM 730 O O . LEU A 1 97 ? 13.617 3.071 -7.907 1.00 95.81 97 LEU A O 1
ATOM 734 N N . ASP A 1 98 ? 12.172 1.368 -7.825 1.00 96.56 98 ASP A N 1
ATOM 735 C CA . ASP A 1 98 ? 12.786 0.653 -8.954 1.00 96.56 98 ASP A CA 1
ATOM 736 C C . ASP A 1 98 ? 12.844 1.510 -10.225 1.00 96.56 98 ASP A C 1
ATOM 738 O O . ASP A 1 98 ? 13.802 1.451 -10.998 1.00 96.56 98 ASP A O 1
ATOM 742 N N . GLN A 1 99 ? 11.851 2.373 -10.438 1.00 95.75 99 GLN A N 1
ATOM 743 C CA . GLN A 1 99 ? 11.818 3.329 -11.554 1.00 95.75 99 GLN A CA 1
ATOM 744 C C . GLN A 1 99 ? 12.224 4.752 -11.123 1.00 95.75 99 GLN A C 1
ATOM 746 O O . GLN A 1 99 ? 11.894 5.741 -11.782 1.00 95.75 99 GLN A O 1
ATOM 751 N N . GLY A 1 100 ? 12.961 4.858 -10.014 1.00 94.06 100 GLY A N 1
ATOM 752 C CA . GLY A 1 100 ? 13.393 6.113 -9.409 1.00 94.06 100 GLY A CA 1
ATOM 753 C C . GLY A 1 100 ? 12.230 6.984 -8.930 1.00 94.06 100 GLY A C 1
ATOM 754 O O . GLY A 1 100 ? 11.075 6.560 -8.875 1.00 94.06 100 GLY A O 1
ATOM 755 N N . TYR A 1 101 ? 12.529 8.247 -8.619 1.00 93.44 101 TYR A N 1
ATOM 756 C CA . TYR A 1 101 ? 11.525 9.193 -8.117 1.00 93.44 101 TYR A CA 1
ATOM 757 C C . TYR A 1 101 ? 10.418 9.465 -9.132 1.00 93.44 101 TYR A C 1
ATOM 759 O O . TYR A 1 101 ? 9.268 9.644 -8.744 1.00 93.44 101 TYR A O 1
ATOM 767 N N . LYS A 1 102 ? 10.741 9.430 -10.432 1.00 93.00 102 LYS A N 1
ATOM 768 C CA . LYS A 1 102 ? 9.725 9.530 -11.480 1.00 93.00 102 LYS A CA 1
ATOM 769 C C . LYS A 1 102 ? 8.714 8.388 -11.364 1.00 93.00 102 LYS A C 1
ATOM 771 O O . LYS A 1 102 ? 7.522 8.653 -11.372 1.00 93.00 102 LYS A O 1
ATOM 776 N N . GLY A 1 103 ? 9.176 7.149 -11.192 1.00 95.75 103 GLY A N 1
ATOM 777 C CA . GLY A 1 103 ? 8.313 5.988 -10.980 1.00 95.75 103 GLY A CA 1
ATOM 778 C C . GL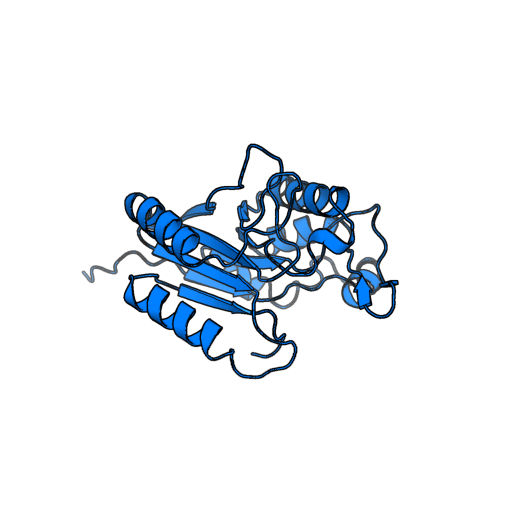Y A 1 103 ? 7.387 6.126 -9.779 1.00 95.75 103 GLY A C 1
ATOM 779 O O . GLY A 1 103 ? 6.185 5.904 -9.904 1.00 95.75 103 GLY A O 1
ATOM 780 N N . LEU A 1 104 ? 7.929 6.543 -8.633 1.00 95.44 104 LEU A N 1
ATOM 781 C CA . LEU A 1 104 ? 7.146 6.795 -7.420 1.00 95.44 104 LEU A CA 1
ATOM 782 C C . LEU A 1 104 ? 6.059 7.854 -7.664 1.00 95.44 104 LEU A C 1
ATOM 784 O O . LEU A 1 104 ? 4.892 7.638 -7.329 1.00 95.44 104 LEU A O 1
ATOM 788 N N . MET A 1 105 ? 6.421 8.982 -8.284 1.00 93.56 105 MET A N 1
ATOM 789 C CA . MET A 1 105 ? 5.487 10.077 -8.562 1.00 93.56 105 MET A CA 1
ATOM 790 C C . MET A 1 105 ? 4.437 9.697 -9.609 1.00 93.56 105 MET A C 1
ATOM 792 O O . MET A 1 105 ? 3.256 9.978 -9.410 1.00 93.56 105 MET A O 1
ATOM 796 N N . ASP A 1 106 ? 4.840 9.011 -10.681 1.00 96.38 106 ASP A N 1
ATOM 797 C CA . ASP A 1 106 ? 3.929 8.482 -11.695 1.00 96.38 106 ASP A CA 1
ATOM 798 C C . ASP A 1 106 ? 2.912 7.536 -11.040 1.00 96.38 106 ASP A C 1
ATOM 800 O O . ASP A 1 106 ? 1.713 7.689 -11.268 1.00 96.38 106 ASP A O 1
ATOM 804 N N . THR A 1 107 ? 3.373 6.624 -10.178 1.00 97.50 107 THR A N 1
ATOM 805 C CA . THR A 1 107 ? 2.523 5.653 -9.469 1.00 97.50 107 THR A CA 1
ATOM 806 C C . THR A 1 107 ? 1.495 6.349 -8.589 1.00 97.50 107 THR A C 1
ATOM 808 O O . THR A 1 107 ? 0.297 6.079 -8.688 1.00 97.50 107 THR A O 1
ATOM 811 N N . SER A 1 108 ? 1.956 7.289 -7.760 1.00 95.75 108 SER A N 1
ATOM 812 C CA . SER A 1 108 ? 1.094 8.077 -6.879 1.00 95.75 108 SER A CA 1
ATOM 813 C C . SER A 1 108 ? 0.058 8.881 -7.675 1.00 95.75 108 SER A C 1
ATOM 815 O O . SER A 1 108 ? -1.126 8.875 -7.336 1.00 95.75 108 SER A O 1
ATOM 817 N N . SER A 1 109 ? 0.468 9.503 -8.789 1.00 95.56 109 SER A N 1
ATOM 818 C CA . SER A 1 109 ? -0.445 10.237 -9.675 1.00 95.56 109 SER A CA 1
ATOM 819 C C . SER A 1 109 ? -1.476 9.319 -10.330 1.00 95.56 109 SER A C 1
ATOM 821 O O . SER A 1 109 ? -2.662 9.630 -10.300 1.00 95.56 109 SER A O 1
ATOM 823 N N . ALA A 1 110 ? -1.051 8.165 -10.857 1.00 98.06 110 ALA A N 1
ATOM 824 C CA . ALA A 1 110 ? -1.933 7.215 -11.537 1.00 98.06 110 ALA A CA 1
ATOM 825 C C . ALA A 1 110 ? -3.054 6.725 -10.616 1.00 98.06 110 ALA A C 1
ATOM 827 O O . ALA A 1 110 ? -4.209 6.660 -11.025 1.00 98.06 110 ALA A O 1
ATOM 828 N N . LEU A 1 111 ? -2.725 6.418 -9.358 1.00 98.06 111 LEU A N 1
ATOM 829 C CA . LEU A 1 111 ? -3.702 6.004 -8.351 1.00 98.06 111 LEU A CA 1
ATOM 830 C C . LEU A 1 111 ? -4.626 7.153 -7.938 1.00 98.06 111 LEU A C 1
ATOM 832 O O . LEU A 1 111 ? -5.840 6.963 -7.837 1.00 98.06 111 LEU A O 1
ATOM 836 N N . LYS A 1 112 ? -4.075 8.360 -7.763 1.00 96.19 112 LYS A N 1
ATOM 837 C CA . LYS A 1 112 ? -4.857 9.558 -7.438 1.00 96.19 112 LYS A CA 1
ATOM 838 C C . LYS A 1 112 ? -5.876 9.891 -8.532 1.00 96.19 112 LYS A C 1
ATOM 840 O O . LYS A 1 112 ? -7.013 10.220 -8.203 1.00 96.19 112 LYS A O 1
ATOM 845 N N . GLU A 1 113 ? -5.487 9.792 -9.803 1.00 97.94 113 GLU A N 1
ATOM 846 C CA . GLU A 1 113 ? -6.340 10.051 -10.976 1.00 97.94 113 GLU A CA 1
ATOM 847 C C . GLU A 1 113 ? -7.577 9.143 -11.019 1.00 97.94 113 GLU A C 1
ATOM 849 O O . GLU A 1 113 ? -8.637 9.567 -11.470 1.00 97.94 113 GLU A O 1
ATOM 854 N N . VAL A 1 114 ? -7.466 7.919 -10.499 1.00 98.12 114 VAL A N 1
ATOM 855 C CA . VAL A 1 114 ? -8.564 6.939 -10.454 1.00 98.12 114 VAL A CA 1
ATOM 856 C C . VAL A 1 114 ? -9.247 6.857 -9.083 1.00 98.12 114 VAL A C 1
ATOM 858 O O . VAL A 1 114 ? -10.056 5.963 -8.846 1.00 98.12 114 VAL A O 1
ATOM 861 N N . GLY A 1 115 ? -8.932 7.779 -8.167 1.00 97.31 115 GLY A N 1
ATOM 862 C CA . GLY A 1 115 ? -9.577 7.882 -6.856 1.00 97.31 115 GLY A CA 1
ATOM 863 C C . GLY A 1 115 ? -9.086 6.892 -5.794 1.00 97.31 115 GLY A C 1
ATOM 864 O O . GLY A 1 115 ? -9.689 6.816 -4.722 1.00 97.31 115 GLY A O 1
ATOM 865 N N . VAL A 1 116 ? -7.990 6.167 -6.037 1.00 98.25 116 VAL A N 1
ATOM 866 C CA . VAL A 1 116 ? -7.363 5.292 -5.036 1.00 98.25 116 VAL A CA 1
ATOM 867 C C . VAL A 1 116 ? -6.460 6.134 -4.135 1.00 98.25 116 VAL A C 1
ATOM 869 O O . VAL A 1 116 ? -5.535 6.801 -4.602 1.00 98.25 116 VAL A O 1
ATOM 872 N N . ARG A 1 117 ? -6.717 6.120 -2.823 1.00 97.38 117 ARG A N 1
ATOM 873 C CA . ARG A 1 117 ? -5.873 6.813 -1.839 1.00 97.38 117 ARG A CA 1
ATOM 874 C C . ARG A 1 117 ? -4.550 6.071 -1.674 1.00 97.38 117 ARG A C 1
ATOM 876 O O . ARG A 1 117 ? -4.538 4.847 -1.622 1.00 97.38 117 ARG A O 1
ATOM 883 N N . THR A 1 118 ? -3.449 6.798 -1.536 1.00 97.25 118 THR A N 1
ATOM 884 C CA . THR A 1 118 ? -2.122 6.214 -1.309 1.00 97.25 118 THR A CA 1
ATOM 885 C C . THR A 1 118 ? -1.624 6.507 0.098 1.00 97.25 118 THR A C 1
ATOM 887 O O . THR A 1 118 ? -1.914 7.571 0.645 1.00 97.25 118 THR A O 1
ATOM 890 N N . VAL A 1 119 ? -0.877 5.567 0.677 1.00 97.19 119 VAL A N 1
ATOM 891 C CA . VAL A 1 119 ? -0.237 5.705 1.994 1.00 97.19 119 VAL A CA 1
ATOM 892 C C . VAL A 1 119 ? 1.197 5.183 1.973 1.00 97.19 119 VAL A C 1
ATOM 894 O O . VAL A 1 119 ? 1.567 4.368 1.124 1.00 97.19 119 VAL A O 1
ATOM 897 N N . GLY A 1 120 ? 1.994 5.623 2.948 1.00 96.12 120 GLY A N 1
ATOM 898 C CA . GLY A 1 120 ? 3.304 5.038 3.231 1.00 96.12 120 GLY A CA 1
ATOM 899 C C . GLY A 1 120 ? 4.459 5.548 2.369 1.00 96.12 120 GLY A C 1
ATOM 900 O O . GLY A 1 120 ? 5.509 4.914 2.316 1.00 96.12 120 GLY A O 1
ATOM 901 N N . ILE A 1 121 ? 4.309 6.714 1.736 1.00 95.06 121 ILE A N 1
ATOM 902 C CA . ILE A 1 121 ? 5.419 7.418 1.079 1.00 95.06 121 ILE A CA 1
ATOM 903 C C . ILE A 1 121 ? 5.549 8.866 1.553 1.00 95.06 121 ILE A C 1
ATOM 905 O O . ILE A 1 121 ? 4.581 9.523 1.943 1.00 95.06 121 ILE A O 1
ATOM 909 N N . ILE A 1 122 ? 6.767 9.384 1.446 1.00 91.69 122 ILE A N 1
ATOM 910 C CA . ILE A 1 122 ? 7.086 10.805 1.548 1.00 91.69 122 ILE A CA 1
ATOM 911 C C . ILE A 1 122 ? 7.450 11.265 0.137 1.00 91.69 122 ILE A C 1
ATOM 913 O O . ILE A 1 122 ? 8.474 10.854 -0.406 1.00 91.69 122 ILE A O 1
ATOM 917 N N . SER A 1 123 ? 6.577 12.058 -0.491 1.00 73.81 123 SER A N 1
ATOM 918 C CA . SER A 1 123 ? 6.689 12.420 -1.914 1.00 73.81 123 SER A CA 1
ATOM 919 C C . SER A 1 123 ? 7.609 13.615 -2.184 1.00 73.81 123 SER A C 1
ATOM 921 O O . SER A 1 123 ? 8.072 13.783 -3.308 1.00 73.81 123 SER A O 1
ATOM 923 N N . ASN A 1 124 ? 7.879 14.456 -1.180 1.00 69.81 124 ASN A N 1
ATOM 924 C CA . ASN A 1 124 ? 8.863 15.542 -1.246 1.00 69.81 124 ASN A CA 1
ATOM 925 C C . ASN A 1 124 ? 9.280 16.002 0.169 1.00 69.81 124 ASN A C 1
ATOM 927 O O . ASN A 1 124 ? 8.688 15.582 1.161 1.00 69.81 124 ASN A O 1
ATOM 931 N N . LEU A 1 125 ? 10.266 16.907 0.247 1.00 55.12 125 LEU A N 1
ATOM 932 C CA . LEU A 1 125 ? 10.909 17.404 1.480 1.00 55.12 125 LEU A CA 1
ATOM 933 C C . LEU A 1 125 ? 9.967 18.019 2.534 1.00 55.12 125 LEU A C 1
ATOM 935 O O . LEU A 1 125 ? 10.409 18.303 3.642 1.00 55.12 125 LEU A O 1
ATOM 939 N N . ARG A 1 126 ? 8.701 18.299 2.201 1.00 51.00 126 ARG A N 1
ATOM 940 C CA . ARG A 1 126 ? 7.761 18.997 3.096 1.00 51.00 126 ARG A CA 1
ATOM 941 C C . ARG A 1 126 ? 6.435 18.273 3.292 1.00 51.00 126 ARG A C 1
ATOM 943 O O . ARG A 1 126 ? 5.613 18.750 4.066 1.00 51.00 126 ARG A O 1
ATOM 950 N N . GLN A 1 127 ? 6.203 17.161 2.597 1.00 57.84 127 GLN A N 1
ATOM 951 C CA . GLN A 1 127 ? 4.894 16.525 2.586 1.00 57.84 127 GLN A CA 1
ATOM 952 C C . GLN A 1 127 ? 5.020 15.003 2.624 1.00 57.84 127 GLN A C 1
ATOM 954 O O . GLN A 1 127 ? 5.206 14.328 1.607 1.00 57.84 127 GLN A O 1
ATOM 959 N N . GLN A 1 128 ? 4.877 14.467 3.835 1.00 66.38 128 GLN A N 1
ATOM 960 C CA . GLN A 1 128 ? 4.434 13.094 4.024 1.00 66.38 128 GLN A CA 1
ATOM 961 C C . GLN A 1 128 ? 3.008 12.981 3.481 1.00 66.38 128 GLN A C 1
ATOM 963 O O . GLN A 1 128 ? 2.162 13.838 3.758 1.00 66.38 128 GLN A O 1
ATOM 968 N N . GLN A 1 129 ? 2.722 11.924 2.718 1.00 74.81 129 GLN A N 1
ATOM 969 C CA . GLN A 1 129 ? 1.331 11.533 2.546 1.00 74.81 129 GLN A CA 1
ATOM 970 C C . GLN A 1 129 ? 0.853 11.035 3.909 1.00 74.81 129 GLN A C 1
ATOM 972 O O . GLN A 1 129 ? 1.295 9.984 4.374 1.00 74.81 129 GLN A O 1
ATOM 977 N N . GLY A 1 130 ? 0.035 11.849 4.581 1.00 80.69 130 GLY A N 1
ATOM 978 C CA . GLY A 1 130 ? -0.580 11.485 5.853 1.00 80.69 130 GLY A CA 1
ATOM 979 C C . GLY A 1 130 ? -1.425 10.208 5.736 1.00 80.69 130 GLY A C 1
ATOM 980 O O . GLY A 1 130 ? -1.580 9.661 4.638 1.00 80.69 130 GLY A O 1
ATOM 981 N N . PRO A 1 131 ? -1.992 9.723 6.850 1.00 92.56 131 PRO A N 1
ATOM 982 C CA . PRO A 1 131 ? -2.855 8.549 6.824 1.00 92.56 131 PRO A CA 1
ATOM 983 C C . PRO A 1 131 ? -3.999 8.731 5.823 1.00 92.56 131 PRO A C 1
ATOM 985 O O . PRO A 1 131 ? -4.578 9.814 5.703 1.00 92.56 131 PRO A O 1
ATOM 988 N N . ALA A 1 132 ? -4.370 7.658 5.126 1.00 96.00 132 ALA A N 1
ATOM 989 C CA . ALA A 1 132 ? -5.637 7.650 4.410 1.00 96.00 132 ALA A CA 1
ATOM 990 C C . ALA A 1 132 ? -6.745 7.359 5.421 1.00 96.00 132 ALA A C 1
ATOM 992 O O . ALA A 1 132 ? -6.686 6.356 6.123 1.00 96.00 132 ALA A O 1
ATOM 993 N N . ILE A 1 133 ? -7.753 8.225 5.489 1.00 97.69 133 ILE A N 1
ATOM 994 C CA . ILE A 1 133 ? -8.932 8.024 6.334 1.00 97.69 133 ILE A CA 1
ATOM 995 C C . ILE A 1 133 ? -10.132 7.838 5.415 1.00 97.69 133 ILE A C 1
ATOM 997 O O . ILE A 1 133 ? -10.412 8.689 4.566 1.00 97.69 133 ILE A O 1
ATOM 1001 N N . LEU A 1 134 ? -10.813 6.704 5.549 1.00 97.75 134 LEU A N 1
ATOM 1002 C CA . LEU A 1 134 ? -12.015 6.387 4.787 1.00 97.75 134 LEU A CA 1
ATOM 1003 C C . LEU A 1 134 ? -13.178 6.182 5.744 1.00 97.75 134 LEU A C 1
ATOM 1005 O O . LEU A 1 134 ? -13.102 5.351 6.641 1.00 97.75 134 LEU A O 1
ATOM 1009 N N . GLU A 1 135 ? -14.272 6.895 5.498 1.00 97.56 135 GLU A N 1
ATOM 1010 C CA . GLU A 1 135 ? -15.531 6.685 6.204 1.00 97.56 135 GLU A CA 1
ATOM 1011 C C . GLU A 1 135 ? -16.471 5.815 5.364 1.00 97.56 135 GLU A C 1
ATOM 1013 O O . GLU A 1 135 ? -16.715 6.087 4.180 1.00 97.56 135 GLU A O 1
ATOM 1018 N N . ARG A 1 136 ? -16.989 4.742 5.963 1.00 96.75 136 ARG A N 1
ATOM 1019 C CA . ARG A 1 136 ? -17.995 3.854 5.370 1.00 96.75 136 ARG A CA 1
ATOM 1020 C C . ARG A 1 136 ? -19.009 3.496 6.438 1.00 96.75 136 ARG A C 1
ATOM 1022 O O . ARG A 1 136 ? -18.627 3.115 7.536 1.00 96.75 136 ARG A O 1
ATOM 1029 N N . LYS A 1 137 ? -20.302 3.613 6.120 1.00 95.44 137 LYS A N 1
ATOM 1030 C CA . LYS A 1 137 ? -21.395 3.287 7.056 1.00 95.44 137 LYS A CA 1
ATOM 1031 C C . LYS A 1 137 ? -21.247 3.993 8.422 1.00 95.44 137 LYS A C 1
ATOM 1033 O O . LYS A 1 137 ? -21.555 3.405 9.452 1.00 95.44 137 LYS A O 1
ATOM 1038 N N . GLY A 1 138 ? -20.742 5.232 8.417 1.00 95.44 138 GLY A N 1
ATOM 1039 C CA . GLY A 1 138 ? -20.504 6.036 9.624 1.00 95.44 138 GLY A CA 1
ATOM 1040 C C . GLY A 1 138 ? -19.297 5.618 10.473 1.00 95.44 138 GLY A C 1
ATOM 1041 O O . GLY A 1 138 ? -19.162 6.106 11.586 1.00 95.44 138 GLY A O 1
ATOM 1042 N N . ILE A 1 139 ? -18.438 4.718 9.982 1.00 97.06 139 ILE A N 1
ATOM 1043 C CA . ILE A 1 139 ? -17.215 4.270 10.661 1.00 97.06 139 ILE A CA 1
ATOM 1044 C C . ILE A 1 139 ? -16.005 4.754 9.861 1.00 97.06 139 ILE A C 1
ATOM 1046 O O . ILE A 1 139 ? -15.896 4.460 8.664 1.00 97.06 139 ILE A O 1
ATOM 1050 N N . LYS A 1 140 ? -15.085 5.468 10.511 1.00 97.88 140 LYS A N 1
ATOM 1051 C CA . LYS A 1 140 ? -13.815 5.923 9.946 1.00 97.88 140 LYS A CA 1
ATOM 1052 C C . LYS A 1 140 ? -12.723 4.900 10.221 1.00 97.88 140 LYS A C 1
ATOM 1054 O O . LYS A 1 140 ? -12.456 4.499 11.353 1.00 97.88 140 LYS A O 1
ATOM 1059 N N . VAL A 1 141 ? -12.047 4.509 9.149 1.00 98.44 141 VAL A N 1
ATOM 1060 C CA . VAL A 1 141 ? -10.888 3.623 9.190 1.00 98.44 141 VAL A CA 1
ATOM 1061 C C . VAL A 1 141 ? -9.671 4.392 8.695 1.00 98.44 141 VAL A C 1
ATOM 1063 O O . VAL A 1 141 ? -9.660 4.885 7.564 1.00 98.44 141 VAL A O 1
ATOM 1066 N N . GLY A 1 142 ? -8.659 4.504 9.549 1.00 98.25 142 GLY A N 1
ATOM 1067 C CA . GLY A 1 142 ? -7.354 5.067 9.227 1.00 98.25 142 GLY A CA 1
ATOM 1068 C C . GLY A 1 142 ? -6.385 4.002 8.714 1.00 98.25 142 GLY A C 1
ATOM 1069 O O . GLY A 1 142 ? -6.337 2.890 9.238 1.00 98.25 142 GLY A O 1
ATOM 1070 N N . PHE A 1 143 ? -5.594 4.340 7.700 1.00 98.44 143 PHE A N 1
ATOM 1071 C CA . PHE A 1 143 ? -4.599 3.457 7.095 1.00 98.44 143 PHE A CA 1
ATOM 1072 C C . PHE A 1 143 ? -3.208 4.074 7.188 1.00 98.44 143 PHE A C 1
ATOM 1074 O O . PHE A 1 143 ? -2.993 5.211 6.761 1.00 98.44 143 PHE A O 1
ATOM 1081 N N . LEU A 1 144 ? -2.263 3.288 7.696 1.00 98.06 144 LEU A N 1
ATOM 1082 C CA . LEU A 1 144 ? -0.844 3.620 7.795 1.00 98.06 144 LEU A CA 1
ATOM 1083 C C . LEU A 1 144 ? -0.023 2.506 7.141 1.00 98.06 144 LEU A C 1
ATOM 1085 O O . LEU A 1 144 ? -0.419 1.339 7.170 1.00 98.06 144 LEU A O 1
ATOM 1089 N N . ALA A 1 145 ? 1.118 2.846 6.544 1.00 97.94 145 ALA A N 1
ATOM 1090 C CA . ALA A 1 145 ? 1.994 1.855 5.932 1.00 97.94 145 ALA A CA 1
ATOM 1091 C C . ALA A 1 145 ? 3.469 2.231 6.067 1.00 97.94 145 ALA A C 1
ATOM 1093 O O . ALA A 1 145 ? 3.826 3.399 5.922 1.00 97.94 145 ALA A O 1
ATOM 1094 N N . TYR A 1 146 ? 4.304 1.223 6.314 1.00 97.81 146 TYR A N 1
ATOM 1095 C CA . TYR A 1 146 ? 5.726 1.375 6.603 1.00 97.81 146 TYR A CA 1
ATOM 1096 C C . TYR A 1 146 ? 6.536 0.264 5.932 1.00 97.81 146 TYR A C 1
ATOM 1098 O O . TYR A 1 146 ? 6.055 -0.867 5.815 1.00 97.81 146 TYR A O 1
ATOM 1106 N N . ALA A 1 147 ? 7.773 0.569 5.542 1.00 97.38 147 ALA A N 1
ATOM 1107 C CA . ALA A 1 147 ? 8.683 -0.381 4.909 1.00 97.38 147 ALA A CA 1
ATOM 1108 C C . ALA A 1 147 ? 10.063 -0.408 5.567 1.00 97.38 147 ALA A C 1
ATOM 1110 O O . ALA A 1 147 ? 10.492 0.553 6.207 1.00 97.38 147 ALA A O 1
ATOM 1111 N N . ALA A 1 148 ? 10.775 -1.516 5.369 1.00 96.38 148 ALA A N 1
ATOM 1112 C CA . ALA A 1 148 ? 12.166 -1.674 5.792 1.00 96.38 148 ALA A CA 1
ATOM 1113 C C . ALA A 1 148 ? 13.200 -1.201 4.744 1.00 96.38 148 ALA A C 1
ATOM 1115 O O . ALA A 1 148 ? 14.395 -1.203 5.029 1.00 96.38 148 ALA A O 1
ATOM 1116 N N . SER A 1 149 ? 12.769 -0.821 3.534 1.00 95.56 149 SER A N 1
ATOM 1117 C CA . SER A 1 149 ? 13.649 -0.467 2.411 1.00 95.56 149 SER A CA 1
ATOM 1118 C C . SER A 1 149 ? 13.041 0.628 1.529 1.00 95.56 149 SER A C 1
ATOM 1120 O O . SER A 1 149 ? 11.882 1.000 1.705 1.00 95.56 149 SER A O 1
ATOM 1122 N N . CYS A 1 150 ? 13.838 1.157 0.594 1.00 95.12 150 CYS A N 1
ATOM 1123 C CA . CYS A 1 150 ? 13.499 2.298 -0.263 1.00 95.12 150 CYS A CA 1
ATOM 1124 C C . CYS A 1 150 ? 13.047 3.529 0.530 1.00 95.12 150 CYS A C 1
ATOM 1126 O O . CYS A 1 150 ? 12.128 4.241 0.130 1.00 95.12 150 CYS A O 1
ATOM 1128 N N . LEU A 1 151 ? 13.701 3.757 1.670 1.00 95.44 151 LEU A N 1
ATOM 1129 C CA . LEU A 1 151 ? 13.294 4.730 2.673 1.00 95.44 151 LEU A CA 1
ATOM 1130 C C . LEU A 1 151 ? 13.454 6.164 2.173 1.00 95.44 151 LEU A C 1
ATOM 1132 O O . LEU A 1 151 ? 14.446 6.518 1.532 1.00 95.44 151 LEU A O 1
ATOM 1136 N N . ALA A 1 152 ? 12.489 7.004 2.526 1.00 93.19 152 ALA A N 1
ATOM 1137 C CA . ALA A 1 152 ? 12.657 8.441 2.432 1.00 93.19 152 ALA A CA 1
ATOM 1138 C C . ALA A 1 152 ? 13.773 8.909 3.376 1.00 93.19 152 ALA A C 1
ATOM 1140 O O . ALA A 1 152 ? 13.947 8.375 4.472 1.00 93.19 152 ALA A O 1
ATOM 1141 N N . THR A 1 153 ? 14.502 9.940 2.964 1.00 89.94 153 THR A N 1
ATOM 1142 C CA . THR A 1 153 ? 15.493 10.621 3.804 1.00 89.94 153 THR A CA 1
ATOM 1143 C C . THR A 1 153 ? 15.091 12.078 4.000 1.00 89.94 153 THR A C 1
ATOM 1145 O O . THR A 1 153 ? 14.102 12.548 3.434 1.00 89.94 153 THR A O 1
ATOM 1148 N N . SER A 1 154 ? 15.889 12.830 4.757 1.00 85.88 154 SER A N 1
ATOM 1149 C CA . SER A 1 154 ? 15.724 14.282 4.860 1.00 85.88 154 SER A CA 1
ATOM 1150 C C . SER A 1 154 ? 15.878 15.010 3.521 1.00 85.88 154 SER A C 1
ATOM 1152 O O . SER A 1 154 ? 15.451 16.157 3.426 1.00 85.88 154 SER A O 1
ATOM 1154 N N . THR A 1 155 ? 16.472 14.379 2.499 1.00 86.81 155 THR A N 1
ATOM 1155 C CA . THR A 1 155 ? 16.754 14.994 1.193 1.00 86.81 155 THR A CA 1
ATOM 1156 C C . THR A 1 155 ? 16.149 14.250 -0.001 1.00 86.81 155 THR A C 1
ATOM 1158 O O . THR A 1 155 ? 16.224 14.752 -1.124 1.00 86.81 155 THR A O 1
ATOM 1161 N N . SER A 1 156 ? 15.519 13.088 0.201 1.00 90.62 156 SER A N 1
ATOM 1162 C CA . SER A 1 156 ? 14.987 12.260 -0.887 1.00 90.62 156 SER A CA 1
ATOM 1163 C C . SER A 1 156 ? 13.626 11.636 -0.572 1.00 90.62 156 SER A C 1
ATOM 1165 O O . SER A 1 156 ? 13.412 11.175 0.551 1.00 90.62 156 SER A O 1
ATOM 1167 N N . PRO A 1 157 ? 12.714 11.555 -1.561 1.00 93.38 157 PRO A N 1
ATOM 1168 C CA . PRO A 1 157 ? 11.447 10.855 -1.396 1.00 93.38 157 PRO A CA 1
ATOM 1169 C C . PRO A 1 157 ? 11.647 9.336 -1.335 1.00 93.38 157 PRO A C 1
ATOM 1171 O O . PRO A 1 157 ? 12.641 8.803 -1.831 1.00 93.38 157 PRO A O 1
ATOM 1174 N N . GLY A 1 158 ? 10.676 8.640 -0.752 1.00 95.44 158 GLY A N 1
ATOM 1175 C CA . GLY A 1 158 ? 10.717 7.189 -0.578 1.00 95.44 158 GLY A CA 1
ATOM 1176 C C . GLY A 1 158 ? 9.610 6.677 0.339 1.00 95.44 158 GLY A C 1
ATOM 1177 O O . GLY A 1 158 ? 8.687 7.415 0.692 1.00 95.44 158 GLY A O 1
ATOM 1178 N N . ALA A 1 159 ? 9.707 5.410 0.720 1.00 96.38 159 ALA A N 1
ATOM 1179 C CA . ALA A 1 159 ? 8.822 4.761 1.670 1.00 96.38 159 ALA A CA 1
ATOM 1180 C C . ALA A 1 159 ? 9.003 5.328 3.084 1.00 96.38 159 ALA A C 1
ATOM 1182 O O . ALA A 1 159 ? 10.103 5.705 3.499 1.00 96.38 159 ALA A O 1
ATOM 1183 N N . VAL A 1 160 ? 7.912 5.369 3.842 1.00 96.06 160 VAL A N 1
ATOM 1184 C CA . VAL A 1 160 ? 7.950 5.717 5.263 1.00 96.06 160 VAL A CA 1
ATOM 1185 C C . VAL A 1 160 ? 8.637 4.567 6.028 1.00 96.06 160 VAL A C 1
ATOM 1187 O O . VAL A 1 160 ? 8.214 3.417 5.885 1.00 96.06 160 VAL A O 1
ATOM 1190 N N . PRO A 1 161 ? 9.695 4.832 6.816 1.00 95.81 161 PRO A N 1
ATOM 1191 C CA . PRO A 1 161 ? 10.441 3.797 7.525 1.00 95.81 161 PRO A CA 1
ATOM 1192 C C . PRO A 1 161 ? 9.659 3.170 8.678 1.00 95.81 161 PRO A C 1
ATOM 1194 O O . PRO A 1 161 ? 8.851 3.825 9.339 1.00 95.81 161 PRO A O 1
ATOM 1197 N N . ILE A 1 162 ? 9.964 1.902 8.966 1.00 96.38 162 ILE A N 1
ATOM 1198 C CA . ILE A 1 162 ? 9.555 1.241 10.211 1.00 96.38 162 ILE A CA 1
ATOM 1199 C C . ILE A 1 162 ? 10.402 1.791 11.364 1.00 96.38 162 ILE A C 1
ATOM 1201 O O . ILE A 1 162 ? 11.447 1.248 11.720 1.00 96.38 162 ILE A O 1
ATOM 1205 N N . GLU A 1 163 ? 9.918 2.874 11.961 1.00 95.81 163 GLU A N 1
ATOM 1206 C CA . GLU A 1 163 ? 10.487 3.504 13.150 1.00 95.81 163 GLU A CA 1
ATOM 1207 C C . GLU A 1 163 ? 9.472 3.426 14.284 1.00 95.81 163 GLU A C 1
ATOM 1209 O O . GLU A 1 163 ? 8.392 4.001 14.202 1.00 95.81 163 GLU A O 1
ATOM 1214 N N . VAL A 1 164 ? 9.806 2.683 15.340 1.00 96.12 164 VAL A N 1
ATOM 1215 C CA . VAL A 1 164 ? 8.857 2.343 16.411 1.00 96.12 164 VAL A CA 1
ATOM 1216 C C . VAL A 1 164 ? 8.216 3.592 17.011 1.00 9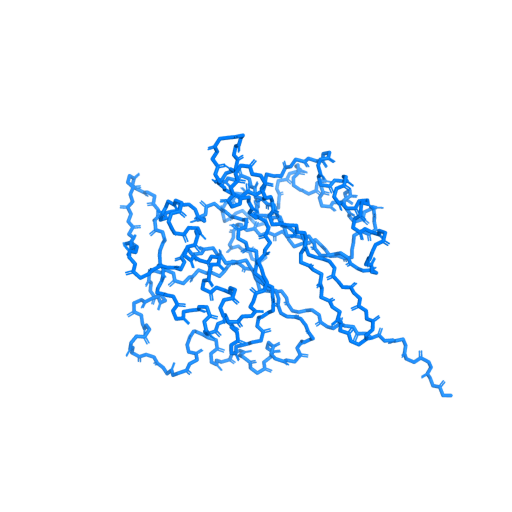6.12 164 VAL A C 1
ATOM 1218 O O . VAL A 1 164 ? 6.992 3.678 17.044 1.00 96.12 164 VAL A O 1
ATOM 1221 N N . ASP A 1 165 ? 9.018 4.562 17.441 1.00 96.69 165 ASP A N 1
ATOM 1222 C CA . ASP A 1 165 ? 8.507 5.748 18.137 1.00 96.69 165 ASP A CA 1
ATOM 1223 C C . ASP A 1 165 ? 7.615 6.594 17.225 1.00 96.69 165 ASP A C 1
ATOM 1225 O O . ASP A 1 165 ? 6.544 7.036 17.637 1.00 96.69 165 ASP A O 1
ATOM 1229 N N . ARG A 1 166 ? 7.994 6.718 15.948 1.00 94.06 166 ARG A N 1
ATOM 1230 C CA . ARG A 1 166 ? 7.171 7.369 14.928 1.00 94.06 166 ARG A CA 1
ATOM 1231 C C . ARG A 1 166 ? 5.827 6.672 14.752 1.00 94.06 166 ARG A C 1
ATOM 1233 O O . ARG A 1 166 ? 4.802 7.344 14.743 1.00 94.06 166 ARG A O 1
ATOM 1240 N N . ILE A 1 167 ? 5.827 5.346 14.601 1.00 96.88 167 ILE A N 1
ATOM 1241 C CA . ILE A 1 167 ? 4.593 4.576 14.404 1.00 96.88 167 ILE A CA 1
ATOM 1242 C C . ILE A 1 167 ? 3.652 4.810 15.587 1.00 96.88 167 ILE A C 1
ATOM 1244 O O . ILE A 1 167 ? 2.478 5.089 15.381 1.00 96.88 167 ILE A O 1
ATOM 1248 N N . PHE A 1 168 ? 4.153 4.730 16.823 1.00 97.69 168 PHE A N 1
ATOM 1249 C CA . PHE A 1 168 ? 3.315 4.940 18.005 1.00 97.69 168 PHE A CA 1
ATOM 1250 C C . PHE A 1 168 ? 2.810 6.382 18.132 1.00 97.69 168 PHE A C 1
ATOM 1252 O O . PHE A 1 168 ? 1.673 6.567 18.560 1.00 97.69 168 PHE A O 1
ATOM 1259 N N . GLN A 1 169 ? 3.592 7.379 17.711 1.00 96.25 169 GLN A N 1
ATOM 1260 C CA . GLN A 1 169 ? 3.126 8.765 17.649 1.00 96.25 169 GLN A CA 1
ATOM 1261 C C . GLN A 1 169 ? 2.000 8.936 16.619 1.00 96.25 169 GLN A C 1
ATOM 1263 O O . GLN A 1 169 ? 0.929 9.429 16.959 1.00 96.25 169 GLN A O 1
ATOM 1268 N N . GLU A 1 170 ? 2.197 8.460 15.385 1.00 95.75 170 GLU A N 1
ATOM 1269 C CA . GLU A 1 170 ? 1.180 8.545 14.327 1.00 95.75 170 GLU A CA 1
ATOM 1270 C C . GLU A 1 170 ? -0.096 7.771 14.696 1.00 95.75 170 GLU A C 1
ATOM 1272 O O . GLU A 1 170 ? -1.202 8.206 14.377 1.00 95.75 170 GLU A O 1
ATOM 1277 N N . VAL A 1 171 ? 0.041 6.642 15.398 1.00 97.00 171 VAL A N 1
ATOM 1278 C CA . VAL A 1 171 ? -1.086 5.882 15.953 1.00 97.00 171 VAL A CA 1
ATOM 1279 C C . VAL A 1 171 ? -1.849 6.697 16.988 1.00 97.00 171 VAL A C 1
ATOM 1281 O O . VAL A 1 171 ? -3.070 6.794 16.874 1.00 97.00 171 VAL A O 1
ATOM 1284 N N . ALA A 1 172 ? -1.158 7.278 17.971 1.00 96.69 172 ALA A N 1
ATOM 1285 C CA . ALA A 1 172 ? -1.794 8.065 19.022 1.00 96.69 172 ALA A CA 1
ATOM 1286 C C . ALA A 1 172 ? -2.554 9.263 18.435 1.00 96.69 172 ALA A C 1
ATOM 1288 O O . ALA A 1 172 ? -3.707 9.496 18.797 1.00 96.69 172 ALA A O 1
ATOM 1289 N N . ASP A 1 173 ? -1.951 9.962 17.470 1.00 95.56 173 ASP A N 1
ATOM 1290 C CA . ASP A 1 173 ? -2.581 11.090 16.784 1.00 95.56 173 ASP A CA 1
ATOM 1291 C C . ASP A 1 173 ? -3.824 10.634 16.004 1.00 95.56 173 ASP A C 1
ATOM 1293 O O . ASP A 1 173 ? -4.902 11.224 16.120 1.00 95.56 173 ASP A O 1
ATOM 1297 N N . LEU A 1 174 ? -3.710 9.544 15.239 1.00 96.25 174 LEU A N 1
ATOM 1298 C CA . LEU A 1 174 ? -4.788 9.049 14.387 1.00 96.25 174 LEU A CA 1
ATOM 1299 C C . LEU A 1 174 ? -5.975 8.512 15.198 1.00 96.25 174 LEU A C 1
ATOM 1301 O O . LEU A 1 174 ? -7.119 8.761 14.813 1.00 96.25 174 LEU A O 1
ATOM 1305 N N . GLN A 1 175 ? -5.725 7.862 16.341 1.00 96.44 175 GLN A N 1
ATOM 1306 C CA . GLN A 1 175 ? -6.760 7.358 17.259 1.00 96.44 175 GLN A CA 1
ATOM 1307 C C . GLN A 1 175 ? -7.705 8.458 17.764 1.00 96.44 175 GLN A C 1
ATOM 1309 O O . GLN A 1 175 ? -8.838 8.163 18.131 1.00 96.44 175 GLN A O 1
ATOM 1314 N N . THR A 1 176 ? -7.292 9.730 17.739 1.00 96.50 176 THR A N 1
ATOM 1315 C CA . THR A 1 176 ? -8.174 10.855 18.100 1.00 96.50 176 THR A CA 1
ATOM 1316 C C . THR A 1 176 ? -9.234 11.172 17.037 1.00 96.50 176 THR A C 1
ATOM 1318 O O . THR A 1 176 ? -10.169 11.924 17.305 1.00 96.50 176 THR A O 1
ATOM 1321 N N . THR A 1 177 ? -9.105 10.614 15.827 1.00 96.38 177 THR A N 1
ATOM 1322 C CA . THR A 1 177 ? -9.916 10.992 14.654 1.00 96.38 177 THR A CA 1
ATOM 1323 C C . THR A 1 177 ? -10.639 9.833 13.966 1.00 96.38 177 THR A C 1
ATOM 1325 O O . THR A 1 177 ? -11.521 10.088 13.139 1.00 96.38 177 THR A O 1
ATOM 1328 N N . VAL A 1 178 ? -10.282 8.583 14.280 1.00 97.75 178 VAL A N 1
ATOM 1329 C CA . VAL A 1 178 ? -10.844 7.373 13.657 1.00 97.75 178 VAL A CA 1
ATOM 1330 C C . VAL A 1 178 ? -11.182 6.308 14.696 1.00 97.75 178 VAL A C 1
ATOM 1332 O O . VAL A 1 178 ? -10.522 6.210 15.726 1.00 97.75 178 VAL A O 1
ATOM 1335 N N . GLU A 1 179 ? -12.167 5.461 14.401 1.00 96.56 179 GLU A N 1
ATOM 1336 C CA . GLU A 1 179 ? -12.561 4.350 15.274 1.00 96.56 179 GLU A CA 1
ATOM 1337 C C . GLU A 1 179 ? -11.659 3.120 15.104 1.00 96.56 179 GLU A C 1
ATOM 1339 O O . GLU A 1 179 ? -11.461 2.352 16.046 1.00 96.56 179 GLU A O 1
ATOM 1344 N N . HIS A 1 180 ? -11.104 2.921 13.904 1.00 97.62 180 HIS A N 1
ATOM 1345 C CA . HIS A 1 180 ? -10.248 1.778 13.591 1.00 97.62 180 HIS A CA 1
ATOM 1346 C C . HIS A 1 180 ? -9.001 2.195 12.822 1.00 97.62 180 HIS A C 1
ATOM 1348 O O . HIS A 1 180 ? -9.054 3.052 11.941 1.00 97.62 180 HIS A O 1
ATOM 1354 N N . ILE A 1 181 ? -7.882 1.526 13.101 1.00 98.31 181 ILE A N 1
ATOM 1355 C CA . ILE A 1 181 ? -6.625 1.708 12.370 1.00 98.31 181 ILE A CA 1
ATOM 1356 C C . ILE A 1 181 ? -6.180 0.370 11.781 1.00 98.31 181 ILE A C 1
ATOM 1358 O O . ILE A 1 181 ? -6.153 -0.653 12.472 1.00 98.31 181 ILE A O 1
ATOM 1362 N N . CYS A 1 182 ? -5.811 0.401 10.503 1.00 98.19 182 CYS A N 1
ATOM 1363 C CA . CYS A 1 182 ? -5.173 -0.685 9.776 1.00 98.19 182 CYS A CA 1
ATOM 1364 C C . CYS A 1 182 ? -3.731 -0.290 9.434 1.00 98.19 182 CYS A C 1
ATOM 1366 O O . CYS A 1 182 ? -3.500 0.692 8.726 1.00 98.19 182 CYS A O 1
ATOM 1368 N N . ILE A 1 183 ? -2.759 -1.064 9.917 1.00 98.38 183 ILE A N 1
ATOM 1369 C CA . ILE A 1 183 ? -1.332 -0.816 9.678 1.00 98.38 183 ILE A CA 1
ATOM 1370 C C . ILE A 1 183 ? -0.772 -1.870 8.731 1.00 98.38 183 ILE A C 1
ATOM 1372 O O . ILE A 1 183 ? -0.913 -3.061 8.979 1.00 98.38 183 ILE A O 1
ATOM 1376 N N . SER A 1 184 ? -0.086 -1.436 7.682 1.00 98.12 184 SER A N 1
ATOM 1377 C CA . SER A 1 184 ? 0.670 -2.285 6.761 1.00 98.12 184 SER A CA 1
ATOM 1378 C C . SER A 1 184 ? 2.166 -2.222 7.072 1.00 98.12 184 SER A C 1
ATOM 1380 O O . SER A 1 184 ? 2.756 -1.144 7.045 1.00 98.12 184 SER A O 1
ATOM 1382 N N . LEU A 1 185 ? 2.792 -3.369 7.339 1.00 97.81 185 LEU A N 1
ATOM 1383 C CA . LEU A 1 185 ? 4.226 -3.492 7.605 1.00 97.81 185 LEU A CA 1
ATOM 1384 C C . LEU A 1 185 ? 4.883 -4.365 6.535 1.00 97.81 185 LEU A C 1
ATOM 1386 O O . LEU A 1 185 ? 4.767 -5.590 6.576 1.00 97.81 185 LEU A O 1
ATOM 1390 N N . HIS A 1 186 ? 5.609 -3.724 5.623 1.00 97.62 186 HIS A N 1
ATOM 1391 C CA . HIS A 1 186 ? 6.385 -4.389 4.585 1.00 97.62 186 HIS A CA 1
ATOM 1392 C C . HIS A 1 186 ? 7.790 -4.718 5.117 1.00 97.62 186 HIS A C 1
ATOM 1394 O O . HIS A 1 186 ? 8.691 -3.868 5.128 1.00 97.62 186 HIS A O 1
ATOM 1400 N N . GLN A 1 187 ? 7.952 -5.925 5.665 1.00 94.94 187 GLN A N 1
ATOM 1401 C CA . GLN A 1 187 ? 9.146 -6.335 6.408 1.00 94.94 187 GLN A CA 1
ATOM 1402 C C . GLN A 1 187 ? 9.364 -7.847 6.409 1.00 94.94 187 GLN A C 1
ATOM 1404 O O . GLN A 1 187 ? 8.443 -8.640 6.253 1.00 94.94 187 GLN A O 1
ATOM 1409 N N . GLY A 1 188 ? 10.579 -8.252 6.761 1.00 92.69 188 GLY A N 1
ATOM 1410 C CA . GLY A 1 188 ? 10.936 -9.652 6.940 1.00 92.69 188 GL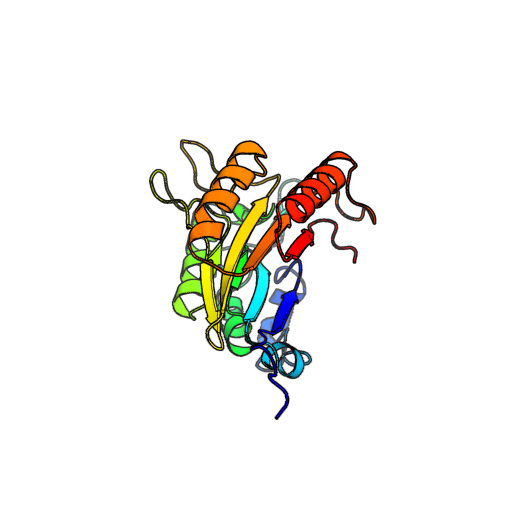Y A CA 1
ATOM 1411 C C . GLY A 1 188 ? 12.005 -10.057 5.946 1.00 92.69 188 GLY A C 1
ATOM 1412 O O . GLY A 1 188 ? 12.794 -9.226 5.510 1.00 92.69 188 GLY A O 1
ATOM 1413 N N . MET A 1 189 ? 12.043 -11.346 5.647 1.00 92.50 189 MET A N 1
ATOM 1414 C CA . MET A 1 189 ? 12.942 -11.929 4.665 1.00 92.50 189 MET A CA 1
ATOM 1415 C C . MET A 1 189 ? 12.080 -12.650 3.637 1.00 92.50 189 MET A C 1
ATOM 1417 O O . MET A 1 189 ? 11.176 -13.392 4.027 1.00 92.50 189 MET A O 1
ATOM 1421 N N . GLU A 1 190 ? 12.349 -12.419 2.355 1.00 91.69 190 GLU A N 1
ATOM 1422 C CA . GLU A 1 190 ? 11.669 -13.114 1.263 1.00 91.69 190 GLU A CA 1
ATOM 1423 C C . GLU A 1 190 ? 11.671 -14.633 1.490 1.00 91.69 190 GLU A C 1
ATOM 1425 O O . GLU A 1 190 ? 12.675 -15.221 1.902 1.00 91.69 190 GLU A O 1
ATOM 1430 N N . TYR A 1 191 ? 10.520 -15.258 1.245 1.00 93.50 191 TYR A N 1
ATOM 1431 C CA . TYR A 1 191 ? 10.262 -16.695 1.369 1.00 93.50 191 TYR A CA 1
ATOM 1432 C C . TYR A 1 191 ? 10.389 -17.283 2.783 1.00 93.50 191 TYR A C 1
ATOM 1434 O O . TYR A 1 191 ? 10.266 -18.498 2.959 1.00 93.50 191 TYR A O 1
ATOM 1442 N N . ALA A 1 192 ? 10.583 -16.456 3.814 1.00 93.56 192 ALA A N 1
ATOM 1443 C CA . ALA A 1 192 ? 10.545 -16.914 5.196 1.00 93.56 192 ALA A CA 1
ATOM 1444 C C . ALA A 1 192 ? 9.084 -17.059 5.675 1.00 93.56 192 ALA A C 1
ATOM 1446 O O . ALA A 1 192 ? 8.371 -16.060 5.760 1.00 93.56 192 ALA A O 1
ATOM 1447 N N . PRO A 1 193 ? 8.629 -18.260 6.088 1.00 89.81 193 PRO A N 1
ATOM 1448 C CA . PRO A 1 193 ? 7.228 -18.514 6.456 1.00 89.81 193 PRO A CA 1
ATOM 1449 C C . PRO A 1 193 ? 6.832 -17.938 7.822 1.00 89.81 193 PRO A C 1
ATOM 1451 O O . PRO A 1 193 ? 5.717 -18.143 8.294 1.00 89.81 193 PRO A O 1
ATOM 1454 N N . ARG A 1 194 ? 7.764 -17.291 8.528 1.00 89.88 194 ARG A N 1
ATOM 1455 C CA . ARG A 1 194 ? 7.519 -16.689 9.838 1.00 89.88 194 ARG A CA 1
ATOM 1456 C C . ARG A 1 194 ? 8.203 -15.330 9.924 1.00 89.88 194 ARG A C 1
ATOM 1458 O O . ARG A 1 194 ? 9.331 -15.193 9.447 1.00 89.88 194 ARG A O 1
ATOM 1465 N N . PRO A 1 195 ? 7.569 -14.343 10.580 1.00 88.94 195 PRO A N 1
ATOM 1466 C CA . PRO A 1 195 ? 8.203 -13.057 10.812 1.00 88.94 195 PRO A CA 1
ATOM 1467 C C . PRO A 1 195 ? 9.444 -13.221 11.695 1.00 88.94 195 PRO A C 1
ATOM 1469 O O . PRO A 1 195 ? 9.524 -14.113 12.544 1.00 88.94 195 PRO A O 1
ATOM 1472 N N . SER A 1 196 ? 10.398 -12.303 11.544 1.00 91.56 196 SER A N 1
ATOM 1473 C CA . SER A 1 196 ? 11.509 -12.190 12.488 1.00 91.56 196 SER A CA 1
ATOM 1474 C C . SER A 1 196 ? 10.989 -11.908 13.903 1.00 91.56 196 SER A C 1
ATOM 1476 O O . SER A 1 196 ? 9.921 -11.316 14.080 1.00 91.56 196 SER A O 1
ATOM 1478 N N . TYR A 1 197 ? 11.768 -12.255 14.933 1.00 93.88 197 TYR A N 1
ATOM 1479 C CA . TYR A 1 197 ? 11.398 -11.955 16.322 1.00 93.88 197 TYR A CA 1
ATOM 1480 C C . TYR A 1 197 ? 11.103 -10.460 16.536 1.00 93.88 197 TYR A C 1
ATOM 1482 O O . TYR A 1 197 ? 10.136 -10.106 17.209 1.00 93.88 197 TYR A O 1
ATOM 1490 N N . ARG A 1 198 ? 11.893 -9.574 15.912 1.00 92.19 198 ARG A N 1
ATOM 1491 C CA . ARG A 1 198 ? 11.681 -8.119 15.966 1.00 92.19 198 ARG A CA 1
ATOM 1492 C C . ARG A 1 198 ? 10.346 -7.714 15.337 1.00 92.19 198 ARG A C 1
ATOM 1494 O O . ARG A 1 198 ? 9.587 -6.984 15.971 1.00 92.19 198 ARG A O 1
ATOM 1501 N N . GLY A 1 199 ? 10.041 -8.225 14.142 1.00 93.25 199 GLY A N 1
ATOM 1502 C CA . GLY A 1 199 ? 8.781 -7.943 13.452 1.00 93.25 199 GLY A CA 1
ATOM 1503 C C . GLY A 1 199 ? 7.570 -8.451 14.231 1.00 93.25 199 GLY A C 1
ATOM 1504 O O . GLY A 1 199 ? 6.619 -7.704 14.456 1.00 93.25 199 GLY A O 1
ATOM 1505 N N . TYR A 1 200 ? 7.648 -9.679 14.751 1.00 94.50 200 TYR A N 1
ATOM 1506 C CA . TYR A 1 200 ? 6.617 -10.253 15.615 1.00 94.50 200 TYR A CA 1
ATOM 1507 C C . TYR A 1 200 ? 6.375 -9.402 16.870 1.00 94.50 200 TYR A C 1
ATOM 1509 O O . TYR A 1 200 ? 5.233 -9.077 17.192 1.00 94.50 200 TYR A O 1
ATOM 1517 N N . ARG A 1 201 ? 7.442 -8.986 17.565 1.00 96.88 201 ARG A N 1
ATOM 1518 C CA . ARG A 1 201 ? 7.342 -8.134 18.761 1.00 96.88 201 ARG A CA 1
ATOM 1519 C C . ARG A 1 201 ? 6.694 -6.783 18.465 1.00 96.88 201 ARG A C 1
ATOM 1521 O O . ARG A 1 201 ? 5.905 -6.321 19.284 1.00 96.88 201 ARG A O 1
ATOM 1528 N N . LEU A 1 202 ? 7.002 -6.160 17.327 1.00 97.00 202 LEU A N 1
ATOM 1529 C CA . LEU A 1 202 ? 6.353 -4.913 16.917 1.00 97.00 202 LEU A CA 1
ATOM 1530 C C . LEU A 1 202 ? 4.853 -5.122 16.676 1.00 97.00 202 LEU A C 1
ATOM 1532 O O . LEU A 1 202 ? 4.048 -4.386 17.237 1.00 97.00 202 LEU A O 1
ATOM 1536 N N . ILE A 1 203 ? 4.478 -6.157 15.917 1.00 96.00 203 ILE A N 1
ATOM 1537 C CA . ILE A 1 203 ? 3.070 -6.493 15.649 1.00 96.00 203 ILE A CA 1
ATOM 1538 C C . ILE A 1 203 ? 2.304 -6.697 16.963 1.00 96.00 203 ILE A C 1
ATOM 1540 O O . ILE A 1 203 ? 1.231 -6.127 17.144 1.00 96.00 203 ILE A O 1
ATOM 1544 N N . ARG A 1 204 ? 2.875 -7.449 17.914 1.00 96.94 204 ARG A N 1
ATOM 1545 C CA . ARG A 1 204 ? 2.272 -7.665 19.240 1.00 96.94 204 ARG A CA 1
ATOM 1546 C C . ARG A 1 204 ? 2.030 -6.358 19.993 1.00 96.94 204 ARG A C 1
ATOM 1548 O O . ARG A 1 204 ? 0.921 -6.147 20.467 1.00 96.94 204 ARG A O 1
ATOM 1555 N N . ARG A 1 205 ? 3.023 -5.465 20.036 1.00 97.88 205 ARG A N 1
ATOM 1556 C CA . ARG A 1 205 ? 2.895 -4.161 20.706 1.00 97.88 205 ARG A CA 1
ATOM 1557 C C . ARG A 1 205 ? 1.833 -3.266 20.062 1.00 97.88 205 ARG A C 1
ATOM 1559 O O . ARG A 1 205 ? 1.147 -2.547 20.774 1.00 97.88 205 ARG A O 1
ATOM 1566 N N . LEU A 1 206 ? 1.699 -3.296 18.734 1.00 98.00 206 LEU A N 1
ATOM 1567 C CA . LEU A 1 206 ? 0.669 -2.527 18.027 1.00 98.00 206 LEU A CA 1
ATOM 1568 C C . LEU A 1 206 ? -0.737 -3.032 18.369 1.00 98.00 206 LEU A C 1
ATOM 1570 O O . LEU A 1 206 ? -1.620 -2.233 18.663 1.00 98.00 206 LEU A O 1
ATOM 1574 N N . LEU A 1 207 ? -0.935 -4.352 18.397 1.00 97.12 207 LEU A N 1
ATOM 1575 C CA . LEU A 1 207 ? -2.210 -4.946 18.812 1.00 97.12 207 LEU A CA 1
ATOM 1576 C C . LEU A 1 207 ? -2.535 -4.623 20.280 1.00 97.12 207 LEU A C 1
ATOM 1578 O O . LEU A 1 207 ? -3.668 -4.272 20.596 1.00 97.12 207 LEU A O 1
ATOM 1582 N N . GLU A 1 208 ? -1.539 -4.682 21.167 1.00 96.94 208 GLU A N 1
ATOM 1583 C CA . GLU A 1 208 ? -1.677 -4.307 22.585 1.00 96.94 208 GLU A CA 1
ATOM 1584 C C . GLU A 1 208 ? -2.028 -2.820 22.776 1.00 96.94 208 GLU A C 1
ATOM 1586 O O . GLU A 1 208 ? -2.679 -2.472 23.757 1.00 96.94 208 GLU A O 1
ATOM 1591 N N . ALA A 1 209 ? -1.674 -1.953 21.822 1.00 96.06 209 ALA A N 1
ATOM 1592 C CA . ALA A 1 209 ? -2.042 -0.535 21.806 1.00 96.06 209 ALA A CA 1
ATOM 1593 C C . ALA A 1 209 ? -3.418 -0.244 21.169 1.00 96.06 209 ALA A C 1
ATOM 1595 O O . ALA A 1 209 ? -3.764 0.915 20.933 1.00 96.06 209 ALA A O 1
ATOM 1596 N N . GLY A 1 210 ? -4.214 -1.278 20.879 1.00 94.69 210 GLY A N 1
ATOM 1597 C CA . GLY A 1 210 ? -5.581 -1.129 20.375 1.00 94.69 210 GLY A CA 1
ATOM 1598 C C . GLY A 1 210 ? -5.694 -0.967 18.857 1.00 94.69 210 GLY A C 1
ATOM 1599 O O . GLY A 1 210 ? -6.759 -0.598 18.362 1.00 94.69 210 GLY A O 1
ATOM 1600 N N . ILE A 1 211 ? -4.632 -1.253 18.094 1.00 97.38 211 ILE A N 1
ATOM 1601 C CA . ILE A 1 211 ? -4.717 -1.307 16.629 1.00 97.38 211 ILE A CA 1
ATOM 1602 C C . ILE A 1 211 ? -5.625 -2.457 16.207 1.00 97.38 211 ILE A C 1
ATOM 1604 O O . ILE A 1 211 ? -5.460 -3.594 16.645 1.00 97.38 211 ILE A O 1
ATOM 1608 N N . SER A 1 212 ? -6.580 -2.158 15.326 1.00 95.56 212 SER A N 1
ATOM 1609 C CA . SER A 1 212 ? -7.600 -3.123 14.914 1.00 95.56 212 SER A CA 1
ATOM 1610 C C . SER A 1 212 ? -7.034 -4.206 13.997 1.00 95.56 212 SER A C 1
ATOM 1612 O O . SER A 1 212 ? -7.408 -5.369 14.125 1.00 95.56 212 SER A O 1
ATOM 1614 N N . VAL A 1 213 ? -6.135 -3.838 13.075 1.00 96.19 213 VAL A N 1
ATOM 1615 C CA . VAL A 1 213 ? -5.515 -4.772 12.123 1.00 96.19 213 VAL A CA 1
ATOM 1616 C C . VAL A 1 213 ? -4.058 -4.392 11.863 1.00 96.19 213 VAL A C 1
ATOM 1618 O O . VAL A 1 213 ? -3.750 -3.233 11.584 1.00 96.19 213 VAL A O 1
ATOM 1621 N N . VAL A 1 214 ? -3.167 -5.387 11.883 1.00 97.50 214 VAL A N 1
ATOM 1622 C CA . VAL A 1 214 ? -1.782 -5.257 11.413 1.00 97.50 214 VAL A CA 1
ATOM 1623 C C . VAL A 1 214 ? -1.538 -6.278 10.301 1.00 97.50 214 VAL A C 1
ATOM 1625 O O . VAL A 1 214 ? -1.644 -7.481 10.524 1.00 97.50 214 VAL A O 1
ATOM 1628 N N . LEU A 1 215 ? -1.218 -5.792 9.105 1.00 96.31 215 LEU A N 1
ATOM 1629 C CA . LEU A 1 215 ? -0.941 -6.565 7.898 1.00 96.31 215 LEU A CA 1
ATOM 1630 C C . LEU A 1 215 ? 0.577 -6.673 7.709 1.00 96.31 215 LEU A C 1
ATOM 1632 O O . LEU A 1 215 ? 1.212 -5.719 7.262 1.00 96.31 215 LEU A O 1
ATOM 1636 N N . GLY A 1 216 ? 1.166 -7.813 8.070 1.00 95.06 216 GLY A N 1
ATOM 1637 C CA . GLY A 1 216 ? 2.565 -8.124 7.757 1.00 95.06 216 GLY A CA 1
ATOM 1638 C C . GLY A 1 216 ? 2.684 -8.794 6.387 1.00 95.06 216 GLY A C 1
ATOM 1639 O O . GLY A 1 216 ? 1.993 -9.776 6.138 1.00 95.06 216 GLY A O 1
ATOM 1640 N N . HIS A 1 217 ? 3.545 -8.269 5.517 1.00 95.88 217 HIS A N 1
ATOM 1641 C CA . HIS A 1 217 ? 3.836 -8.795 4.171 1.00 95.88 217 HIS A CA 1
ATOM 1642 C C . HIS A 1 217 ? 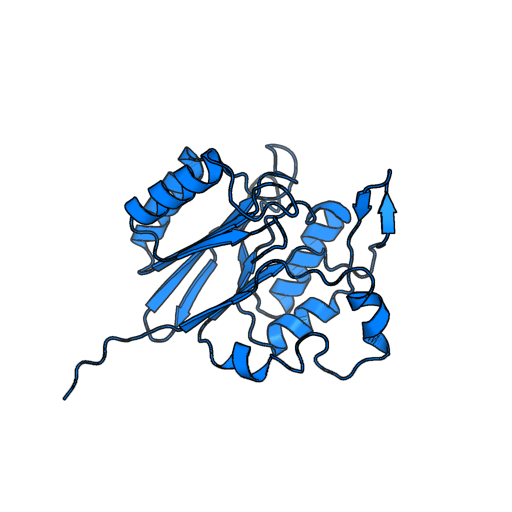5.278 -8.437 3.769 1.00 95.88 217 HIS A C 1
ATOM 1644 O O . HIS A 1 217 ? 6.004 -7.956 4.642 1.00 95.88 217 HIS A O 1
ATOM 1650 N N . HIS A 1 218 ? 5.684 -8.695 2.513 1.00 96.88 218 HIS A N 1
ATOM 1651 C CA . HIS A 1 218 ? 7.059 -8.793 1.971 1.00 96.88 218 HIS A CA 1
ATOM 1652 C C . HIS A 1 218 ? 7.580 -10.226 1.754 1.00 96.88 218 HIS A C 1
ATOM 1654 O O . HIS A 1 218 ? 8.143 -10.492 0.698 1.00 96.88 218 HIS A O 1
ATOM 1660 N N . PRO A 1 219 ? 7.397 -11.206 2.667 1.00 95.38 219 PRO A N 1
ATOM 1661 C CA . PRO A 1 219 ? 7.950 -12.545 2.447 1.00 95.38 219 PRO A CA 1
ATOM 1662 C C . PRO A 1 219 ? 7.379 -13.307 1.241 1.00 95.38 219 PRO A C 1
ATOM 1664 O O . PRO A 1 219 ? 7.886 -14.379 0.920 1.00 95.38 219 PRO A O 1
ATOM 1667 N N . HIS A 1 220 ? 6.314 -12.799 0.608 1.00 93.62 220 HIS A N 1
ATOM 1668 C CA . HIS A 1 220 ? 5.596 -13.443 -0.498 1.00 93.62 220 HIS A CA 1
ATOM 1669 C C . HIS A 1 220 ? 5.136 -14.882 -0.199 1.00 93.62 220 HIS A C 1
ATOM 1671 O O . HIS A 1 220 ? 4.948 -15.699 -1.102 1.00 93.62 220 HIS A O 1
ATOM 1677 N N . VAL A 1 221 ? 4.925 -15.184 1.084 1.00 89.88 221 VAL A N 1
ATOM 1678 C CA . VAL A 1 221 ? 4.371 -16.443 1.586 1.00 89.88 221 VAL A CA 1
ATOM 1679 C C . VAL A 1 221 ? 3.218 -16.126 2.552 1.00 89.88 221 VAL A C 1
ATOM 1681 O O . VAL A 1 221 ? 3.392 -15.235 3.388 1.00 89.88 221 VAL A O 1
ATOM 1684 N N . PRO A 1 222 ? 2.041 -16.773 2.408 1.00 84.75 222 PRO A N 1
ATOM 1685 C CA . PRO A 1 222 ? 0.900 -16.578 3.308 1.00 84.75 222 PRO A CA 1
ATOM 1686 C C . PRO A 1 222 ? 1.135 -17.044 4.748 1.00 84.75 222 PRO A C 1
ATOM 1688 O O . PRO A 1 222 ? 1.883 -18.031 4.943 1.00 84.75 222 PRO A O 1
#

Radius of gyration: 17.19 Å; chains: 1; bounding box: 58×38×47 Å

pLDDT: mean 92.61, std 9.01, range [46.16, 98.69]

Sequence (222 aa):
MSDTKAQVRVIAVADLMFSGGVAARLDREADGYPFHRISGVLRQADIVFGNLETPLTDSGKSGFVRGLPRFAAPRVFAQRLAQSGFSVASLANNHILDQGYKGLMDTSSALKEVGVRTVGIISNLRQQQGPAILERKGIKVGFLAYAASCLATSTSPGAVPIEVDRIFQEVADLQTTVEHICISLHQGMEYAPRPSYRGYRLIRRLLEAGISVVLGHHPHVP

Secondary structure (DSSP, 8-state):
---------EEEEEEE--TTTTGGGGGGS-TTTTTTTTHHHHTTSSEEEEEE-S-B-TT---EEETTEEE--B-THHHHHHHHTTEEEEE--STTTTTTHHHHHHHHHHHHHHTT-EEESEEEETTEE---EEEEETTEEEEEEEEESSSB--SSS-EEPB--HHHHHHHHHHHHTT-SEEEEEEE-S-TT-SS--HHHHHHHHHHHHTT-SEEEEESSS--

Foldseek 3Di:
DDPPPDDFFEAEDEEDACFDPNQVCVVVDDPLPPCPPPLVVQQVGPAYEYEHLAQADPPDDFDDDPNHTQHYHHLCVLVSCLSSRHQEYECAEARCCSRHLVSVVSRCVSNVVSNRHYEFKDNALPDHSAWDWDDDRNFIETEHEEECHQDADNHGIGGDHPDLVVVVVSVVVVVVPGPAYEYEYQDAAALDQDHDPVVVVSLVVCVVVVHPYYHYDNNPHD